Protein AF-A0A804QWK6-F1 (afdb_monomer_lite)

Organism: Zea mays (NCBI:txid4577)

pLDDT: mean 72.4, std 19.66, range [42.12, 98.81]

Structure (mmCIF, N/CA/C/O backbone):
data_AF-A0A804QWK6-F1
#
_entry.id   AF-A0A804QWK6-F1
#
loop_
_atom_site.group_PDB
_atom_site.id
_atom_site.type_symbol
_atom_site.label_atom_id
_atom_site.label_alt_id
_atom_site.label_comp_id
_atom_site.label_asym_id
_atom_site.label_entity_id
_atom_site.label_seq_id
_atom_site.pdbx_PDB_ins_code
_atom_site.Cartn_x
_atom_site.Cartn_y
_atom_site.Cartn_z
_atom_site.occupancy
_atom_site.B_iso_or_equiv
_atom_site.auth_seq_id
_atom_site.auth_comp_id
_atom_site.auth_asym_id
_atom_site.auth_atom_id
_atom_site.pdbx_PDB_model_num
ATOM 1 N N . MET A 1 1 ? 34.924 -2.934 -16.288 1.00 56.19 1 MET A N 1
ATOM 2 C CA . MET A 1 1 ? 36.171 -3.140 -15.509 1.00 56.19 1 MET A CA 1
ATOM 3 C C . MET A 1 1 ? 37.223 -4.014 -16.204 1.00 56.19 1 MET A C 1
ATOM 5 O O . MET A 1 1 ? 38.328 -3.530 -16.358 1.00 56.19 1 MET A O 1
ATOM 9 N N . ALA A 1 2 ? 36.974 -5.265 -16.630 1.00 59.91 2 ALA A N 1
ATOM 10 C CA . ALA A 1 2 ? 38.083 -6.162 -17.033 1.00 59.91 2 ALA A CA 1
ATOM 11 C C . ALA A 1 2 ? 38.456 -6.220 -18.535 1.00 59.91 2 ALA A C 1
ATOM 13 O O . ALA A 1 2 ? 39.448 -6.859 -18.868 1.00 59.91 2 ALA A O 1
ATOM 14 N N . ARG A 1 3 ? 37.685 -5.637 -19.466 1.00 66.44 3 ARG A N 1
ATOM 15 C CA . ARG A 1 3 ? 37.859 -5.977 -20.894 1.00 66.44 3 ARG A CA 1
ATOM 16 C C . ARG A 1 3 ? 38.965 -5.202 -21.621 1.00 66.44 3 ARG A C 1
ATOM 18 O O . ARG A 1 3 ? 39.599 -5.803 -22.479 1.00 66.44 3 ARG A O 1
ATOM 25 N N . MET A 1 4 ? 39.223 -3.932 -21.287 1.00 70.69 4 MET A N 1
ATOM 26 C CA . MET A 1 4 ? 40.083 -3.066 -22.119 1.00 70.69 4 MET A CA 1
ATOM 27 C C . MET A 1 4 ? 41.347 -2.517 -21.437 1.00 70.69 4 MET A C 1
ATOM 29 O O . MET A 1 4 ? 42.244 -2.078 -22.150 1.00 70.69 4 MET A O 1
ATOM 33 N N . HIS A 1 5 ? 41.506 -2.622 -20.108 1.00 67.81 5 HIS A N 1
ATOM 34 C CA . HIS A 1 5 ? 42.756 -2.227 -19.419 1.00 67.81 5 HIS A CA 1
ATOM 35 C C . HIS A 1 5 ? 44.009 -2.952 -19.954 1.00 67.81 5 HIS A C 1
ATOM 37 O O . HIS A 1 5 ? 45.124 -2.470 -19.791 1.00 67.81 5 HIS A O 1
ATOM 43 N N . ALA A 1 6 ? 43.843 -4.085 -20.645 1.00 67.81 6 ALA A N 1
ATOM 44 C CA . ALA A 1 6 ? 44.933 -4.763 -21.343 1.00 67.81 6 ALA A CA 1
ATOM 45 C C . ALA A 1 6 ? 45.585 -3.898 -22.446 1.00 67.81 6 ALA A C 1
ATOM 47 O O . ALA A 1 6 ? 46.776 -4.059 -22.707 1.00 67.81 6 ALA A O 1
ATOM 48 N N . LEU A 1 7 ? 44.841 -2.968 -23.063 1.00 69.50 7 LEU A N 1
ATOM 49 C CA . LEU A 1 7 ? 45.373 -2.052 -24.082 1.00 69.50 7 LEU A CA 1
ATOM 50 C C . LEU A 1 7 ? 46.234 -0.938 -23.483 1.00 69.50 7 LEU A C 1
ATOM 52 O O . LEU A 1 7 ? 47.140 -0.439 -24.142 1.00 69.50 7 LEU A O 1
ATOM 56 N N . GLU A 1 8 ? 45.995 -0.570 -22.226 1.00 69.19 8 GLU A N 1
ATOM 57 C CA . GLU A 1 8 ? 46.794 0.445 -21.535 1.00 69.19 8 GLU A CA 1
ATOM 58 C C . GLU A 1 8 ? 48.250 -0.018 -21.369 1.00 69.19 8 GLU A C 1
ATOM 60 O O . GLU A 1 8 ? 49.182 0.764 -21.537 1.00 69.19 8 GLU A O 1
ATOM 65 N N . GLY A 1 9 ? 48.463 -1.326 -21.175 1.00 66.44 9 GLY A N 1
ATOM 66 C CA . GLY A 1 9 ? 49.798 -1.930 -21.192 1.00 66.44 9 GLY A CA 1
ATOM 67 C C . GLY A 1 9 ? 50.476 -1.920 -22.569 1.00 66.44 9 GLY A C 1
ATOM 68 O O . GLY A 1 9 ? 51.702 -1.919 -22.635 1.00 66.44 9 GLY A O 1
ATOM 69 N N . GLN A 1 10 ? 49.705 -1.885 -23.663 1.00 64.50 10 GLN A N 1
ATOM 70 C CA . GLN A 1 10 ? 50.233 -1.810 -25.033 1.00 64.50 10 GLN A CA 1
ATOM 71 C C . GLN A 1 10 ? 50.576 -0.373 -25.446 1.00 64.50 10 GLN A C 1
ATOM 73 O O . GLN A 1 10 ? 51.484 -0.170 -26.245 1.00 64.50 10 GLN A O 1
ATOM 78 N N . GLN A 1 11 ? 49.923 0.630 -24.848 1.00 58.81 11 GLN A N 1
ATOM 79 C CA . GLN A 1 11 ? 50.190 2.044 -25.127 1.00 58.81 11 GLN A CA 1
ATOM 80 C C . GLN A 1 11 ? 51.644 2.454 -24.832 1.00 58.81 11 GLN A C 1
ATOM 82 O O . GLN A 1 11 ? 52.150 3.380 -25.455 1.00 58.81 11 GLN A O 1
ATOM 87 N N . LEU A 1 12 ? 52.330 1.759 -23.913 1.00 59.72 12 LEU A N 1
ATOM 88 C CA . LEU A 1 12 ? 53.736 2.020 -23.584 1.00 59.72 12 LEU A CA 1
ATOM 89 C C . LEU A 1 12 ? 54.741 1.491 -24.621 1.00 59.72 12 LEU A C 1
ATOM 91 O O . LEU A 1 12 ? 55.908 1.871 -24.546 1.00 59.72 12 LEU A O 1
ATOM 95 N N . LEU A 1 13 ? 54.328 0.618 -25.545 1.00 66.25 13 LEU A N 1
ATOM 96 C CA . LEU A 1 13 ? 55.224 0.021 -26.544 1.00 66.25 13 LEU A CA 1
ATOM 97 C C . LEU A 1 13 ? 54.961 0.530 -27.968 1.00 66.25 13 LEU A C 1
ATOM 99 O O . LEU A 1 13 ? 55.812 0.357 -28.835 1.00 66.25 13 LEU A O 1
ATOM 103 N N . GLU A 1 14 ? 53.801 1.137 -28.217 1.00 73.94 14 GLU A N 1
ATOM 104 C CA . GLU A 1 14 ? 53.373 1.467 -29.573 1.00 73.94 14 GLU A CA 1
ATOM 105 C C . GLU A 1 14 ? 53.862 2.857 -30.020 1.00 73.94 14 GLU A C 1
ATOM 107 O O . GLU A 1 14 ? 53.446 3.882 -29.479 1.00 73.94 14 GLU A O 1
ATOM 112 N N . ASP A 1 15 ? 54.720 2.890 -31.045 1.00 78.31 15 ASP A N 1
ATOM 113 C CA . ASP A 1 15 ? 55.313 4.124 -31.585 1.00 78.31 15 ASP A CA 1
ATOM 114 C C . ASP A 1 15 ? 54.376 4.895 -32.538 1.00 78.31 15 ASP A C 1
ATOM 116 O O . ASP A 1 15 ? 54.609 6.075 -32.810 1.00 78.31 15 ASP A O 1
ATOM 120 N N . ASP A 1 16 ? 53.328 4.254 -33.074 1.00 85.94 16 ASP A N 1
ATOM 121 C CA . ASP A 1 16 ? 52.398 4.880 -34.023 1.00 85.94 16 ASP A CA 1
ATOM 122 C C . ASP A 1 16 ? 51.399 5.809 -33.294 1.00 85.94 16 ASP A C 1
ATOM 124 O O . ASP A 1 16 ? 50.521 5.327 -32.563 1.00 85.94 16 ASP A O 1
ATOM 128 N N . PRO A 1 17 ? 51.445 7.141 -33.524 1.00 86.44 17 PRO A N 1
ATOM 129 C CA . PRO A 1 17 ? 50.546 8.091 -32.869 1.00 86.44 17 PRO A CA 1
ATOM 130 C C . PRO A 1 17 ? 49.057 7.820 -33.126 1.00 86.44 17 PRO A C 1
ATOM 132 O O . PRO A 1 17 ? 48.218 8.151 -32.283 1.00 86.44 17 PRO A O 1
ATOM 135 N N . LEU A 1 18 ? 48.705 7.231 -34.276 1.00 90.56 18 LEU A N 1
ATOM 136 C CA . LEU A 1 18 ? 47.315 6.909 -34.609 1.00 90.56 18 LEU A CA 1
ATOM 137 C C . LEU A 1 18 ? 46.784 5.770 -33.740 1.00 90.56 18 LEU A C 1
ATOM 139 O O . LEU A 1 18 ? 45.633 5.825 -33.298 1.00 90.56 18 LEU A O 1
ATOM 143 N N . VAL A 1 19 ? 47.619 4.767 -33.464 1.00 86.88 19 VAL A N 1
ATOM 144 C CA . VAL A 1 19 ? 47.249 3.642 -32.598 1.00 86.88 19 VAL A CA 1
ATOM 145 C C . VAL A 1 19 ? 47.081 4.126 -31.161 1.00 86.88 19 VAL A C 1
ATOM 147 O O . VAL A 1 19 ? 46.073 3.811 -30.528 1.00 86.88 19 VAL A O 1
ATOM 150 N N . VAL A 1 20 ? 47.990 4.980 -30.677 1.00 85.94 20 VAL A N 1
ATOM 151 C CA . VAL A 1 20 ? 47.885 5.605 -29.346 1.00 85.94 20 VAL A CA 1
ATOM 152 C C . VAL A 1 20 ? 46.579 6.396 -29.202 1.00 85.94 20 VAL A C 1
ATOM 154 O O . VAL A 1 20 ? 45.873 6.234 -28.201 1.00 85.94 20 VAL A O 1
ATOM 157 N N . TYR A 1 21 ? 46.222 7.211 -30.202 1.00 88.81 21 TYR A N 1
ATOM 158 C CA . TYR A 1 21 ? 44.966 7.969 -30.211 1.00 88.81 21 TYR A CA 1
ATOM 159 C C . TYR A 1 21 ? 43.733 7.054 -30.224 1.00 88.81 21 TYR A C 1
ATOM 161 O O . TYR A 1 21 ? 42.796 7.272 -29.454 1.00 88.81 21 TYR A O 1
ATOM 169 N N . LEU A 1 22 ? 43.735 6.012 -31.063 1.00 89.56 22 LEU A N 1
ATOM 170 C CA . LEU A 1 22 ? 42.635 5.052 -31.148 1.00 89.56 22 LEU A CA 1
ATOM 171 C C . LEU A 1 22 ? 42.440 4.294 -29.826 1.00 89.56 22 LEU A C 1
ATOM 173 O O . LEU A 1 22 ? 41.304 4.166 -29.369 1.00 89.56 22 LEU A O 1
ATOM 177 N N . ILE A 1 23 ? 43.523 3.841 -29.185 1.00 88.06 23 ILE A N 1
ATOM 178 C CA . ILE A 1 23 ? 43.468 3.185 -27.869 1.00 88.06 23 ILE A CA 1
ATOM 179 C C . ILE A 1 23 ? 42.869 4.135 -26.829 1.00 88.06 23 ILE A C 1
ATOM 181 O O . ILE A 1 23 ? 41.929 3.753 -26.135 1.00 88.06 23 ILE A O 1
ATOM 185 N N . ALA A 1 24 ? 43.348 5.382 -26.753 1.00 87.81 24 ALA A N 1
ATOM 186 C CA . ALA A 1 24 ? 42.817 6.368 -25.812 1.00 87.81 24 ALA A CA 1
ATOM 187 C C . ALA A 1 24 ? 41.319 6.633 -26.043 1.00 87.81 24 ALA A C 1
ATOM 189 O O . ALA A 1 24 ? 40.529 6.629 -25.097 1.00 87.81 24 ALA A O 1
ATOM 190 N N . TYR A 1 25 ? 40.902 6.800 -27.300 1.00 91.94 25 TYR A N 1
ATOM 191 C CA . TYR A 1 25 ? 39.493 6.957 -27.651 1.00 91.94 25 TYR A CA 1
ATOM 192 C C . TYR A 1 25 ? 38.650 5.749 -27.205 1.00 91.94 25 TYR A C 1
ATOM 194 O O . TYR A 1 25 ? 37.614 5.926 -26.566 1.00 91.94 25 TYR A O 1
ATOM 202 N N . LEU A 1 26 ? 39.107 4.519 -27.453 1.00 89.56 26 LEU A N 1
ATOM 203 C CA . LEU A 1 26 ? 38.383 3.312 -27.044 1.00 89.56 26 LEU A CA 1
ATOM 204 C C . LEU A 1 26 ? 38.317 3.147 -25.519 1.00 89.56 26 LEU A C 1
ATOM 206 O O . LEU A 1 26 ? 37.261 2.786 -25.001 1.00 89.56 26 LEU A O 1
ATOM 210 N N . LEU A 1 27 ? 39.402 3.447 -24.799 1.00 87.62 27 LEU A N 1
ATOM 211 C CA . LEU A 1 27 ? 39.427 3.423 -23.333 1.00 87.62 27 LEU A CA 1
ATOM 212 C C . LEU A 1 27 ? 38.450 4.448 -22.737 1.00 87.62 27 LEU A C 1
ATOM 214 O O . LEU A 1 27 ? 37.711 4.126 -21.807 1.00 87.62 27 LEU A O 1
ATOM 218 N N . THR A 1 28 ? 38.388 5.664 -23.293 1.00 92.06 28 THR A N 1
ATOM 219 C CA . THR A 1 28 ? 37.412 6.671 -22.836 1.00 92.06 28 THR A CA 1
ATOM 220 C C . THR A 1 28 ? 35.970 6.250 -23.113 1.00 92.06 28 THR A C 1
ATOM 222 O O . THR A 1 28 ? 35.114 6.433 -22.247 1.00 92.06 28 THR A O 1
ATOM 225 N N . LEU A 1 29 ? 35.684 5.639 -24.270 1.00 92.25 29 LEU A N 1
ATOM 226 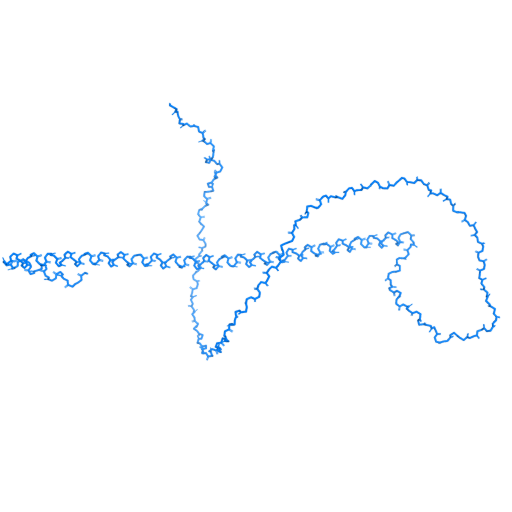C CA . LEU A 1 29 ? 34.362 5.074 -24.547 1.00 92.25 29 LEU A CA 1
ATOM 227 C C . LEU A 1 29 ? 33.995 3.965 -23.553 1.00 92.25 29 LEU A C 1
ATOM 229 O O . LEU A 1 29 ? 32.875 3.975 -23.044 1.00 92.25 29 LEU A O 1
ATOM 233 N N . ASP A 1 30 ? 34.916 3.045 -23.250 1.00 91.06 30 ASP A N 1
ATOM 234 C CA . ASP A 1 30 ? 34.698 1.959 -22.278 1.00 91.06 30 ASP A CA 1
ATOM 235 C C . ASP A 1 30 ? 34.336 2.523 -20.895 1.00 91.06 30 ASP A C 1
ATOM 237 O O . ASP A 1 30 ? 33.323 2.131 -20.312 1.00 91.06 30 ASP A O 1
ATOM 241 N N . ALA A 1 31 ? 35.072 3.537 -20.423 1.00 90.44 31 ALA A N 1
ATOM 242 C CA . ALA A 1 31 ? 34.782 4.221 -19.162 1.00 90.44 31 ALA A CA 1
ATOM 243 C C . ALA A 1 31 ? 33.398 4.902 -19.155 1.00 90.44 31 ALA A C 1
ATOM 245 O O . ALA A 1 31 ? 32.664 4.816 -18.166 1.00 90.44 31 ALA A O 1
ATOM 246 N N . GLN A 1 32 ? 33.007 5.543 -20.261 1.00 95.38 32 GLN A N 1
ATOM 247 C CA . GLN A 1 32 ? 31.690 6.177 -20.394 1.00 95.38 32 GLN A CA 1
ATOM 248 C C . GLN A 1 32 ? 30.551 5.146 -20.389 1.00 95.38 32 GLN A C 1
ATOM 250 O O . GLN A 1 32 ? 29.519 5.374 -19.749 1.00 95.38 32 GLN A O 1
ATOM 255 N N . TYR A 1 33 ? 30.728 4.007 -21.066 1.00 95.25 33 TYR A N 1
ATOM 256 C CA . TYR A 1 33 ? 29.756 2.911 -21.039 1.00 95.25 33 TYR A CA 1
ATOM 257 C C . TYR A 1 33 ? 29.648 2.279 -19.650 1.00 95.25 33 TYR A C 1
ATOM 259 O O . TYR A 1 33 ? 28.532 2.015 -19.196 1.00 95.25 33 TYR A O 1
ATOM 267 N N . ASP A 1 34 ? 30.769 2.083 -18.955 1.00 91.81 34 ASP A N 1
ATOM 268 C CA . ASP A 1 34 ? 30.781 1.557 -17.588 1.00 91.81 34 ASP A CA 1
ATOM 269 C C . ASP A 1 34 ? 30.051 2.505 -16.619 1.00 91.81 34 ASP A C 1
ATOM 271 O O . ASP A 1 34 ? 29.214 2.049 -15.828 1.00 91.81 34 ASP A O 1
ATOM 275 N N . PHE A 1 35 ? 30.281 3.820 -16.729 1.00 95.12 35 PHE A N 1
ATOM 276 C CA . PHE A 1 35 ? 29.561 4.833 -15.951 1.00 95.12 35 PHE A CA 1
ATOM 277 C C . PHE A 1 35 ? 28.053 4.803 -16.229 1.00 95.12 35 PHE A C 1
ATOM 279 O O . PHE A 1 35 ? 27.247 4.733 -15.297 1.00 95.12 35 PHE A O 1
ATOM 286 N N . LEU A 1 36 ? 27.655 4.794 -17.505 1.00 96.44 36 LEU A N 1
ATOM 287 C CA . LEU A 1 36 ? 26.247 4.730 -17.897 1.00 96.44 36 LEU A CA 1
ATOM 288 C C . LEU A 1 36 ? 25.576 3.449 -17.381 1.00 96.44 36 LEU A C 1
ATOM 290 O O . LEU A 1 36 ? 24.465 3.495 -16.852 1.00 96.44 36 LEU A O 1
ATOM 294 N N . ALA A 1 37 ? 26.259 2.308 -17.484 1.00 96.62 37 ALA A N 1
ATOM 295 C CA . ALA A 1 37 ? 25.755 1.034 -16.990 1.00 96.62 37 ALA A CA 1
ATOM 296 C C . ALA A 1 37 ? 25.599 1.032 -15.461 1.00 96.62 37 ALA A C 1
ATOM 298 O O . ALA A 1 37 ? 24.615 0.499 -14.945 1.00 96.62 37 ALA A O 1
ATOM 299 N N . GLN A 1 38 ? 26.538 1.634 -14.723 1.00 96.56 38 GLN A N 1
ATOM 300 C CA . GLN A 1 38 ? 26.420 1.805 -13.273 1.00 96.56 38 GLN A CA 1
ATOM 301 C C . GLN A 1 38 ? 25.236 2.701 -12.908 1.00 96.56 38 GLN A C 1
ATOM 303 O O . GLN A 1 38 ? 24.437 2.323 -12.050 1.00 96.56 38 GLN A O 1
ATOM 308 N N . HIS A 1 39 ? 25.101 3.847 -13.575 1.00 97.62 39 HIS A N 1
ATOM 309 C CA . HIS A 1 39 ? 23.995 4.772 -13.357 1.00 97.62 39 HIS A CA 1
ATOM 310 C C . HIS A 1 39 ? 22.641 4.100 -13.626 1.00 97.62 39 HIS A C 1
ATOM 312 O O . HIS A 1 39 ? 21.732 4.182 -12.803 1.00 97.62 39 HIS A O 1
ATOM 318 N N . HIS A 1 40 ? 22.513 3.353 -14.726 1.00 98.38 40 HIS A N 1
ATOM 319 C CA . HIS A 1 40 ? 21.295 2.594 -15.016 1.00 98.38 40 HIS A CA 1
ATOM 320 C C . HIS A 1 40 ? 20.985 1.546 -13.948 1.00 98.38 40 HIS A C 1
ATOM 322 O O . HIS A 1 40 ? 19.841 1.467 -13.507 1.00 98.38 40 HIS A O 1
ATOM 328 N N . ARG A 1 41 ? 21.980 0.784 -13.475 1.00 98.50 41 ARG A N 1
ATOM 329 C CA . ARG A 1 41 ? 21.764 -0.172 -12.375 1.00 98.50 41 ARG A CA 1
ATOM 330 C C . ARG A 1 41 ? 21.259 0.525 -11.111 1.00 98.50 41 ARG A C 1
ATOM 332 O O . ARG A 1 41 ? 20.303 0.053 -10.511 1.00 98.50 41 ARG A O 1
ATOM 339 N N . GLN A 1 42 ? 21.842 1.667 -10.745 1.00 98.44 42 GLN A N 1
ATOM 340 C CA . GLN A 1 42 ? 21.384 2.455 -9.594 1.00 98.44 42 GLN A CA 1
ATOM 341 C C . GLN A 1 42 ? 19.942 2.952 -9.768 1.00 98.44 42 GLN A C 1
ATOM 343 O O . GLN A 1 42 ? 19.145 2.873 -8.833 1.00 98.44 42 GLN A O 1
ATOM 348 N N . MET A 1 43 ? 19.596 3.437 -10.963 1.00 98.69 43 MET A N 1
ATOM 349 C CA . MET A 1 43 ? 18.239 3.883 -11.287 1.00 98.69 43 MET A CA 1
ATOM 350 C C . MET A 1 43 ? 17.221 2.743 -11.197 1.00 98.69 43 MET A C 1
ATOM 352 O O . MET A 1 43 ? 16.140 2.949 -10.647 1.00 98.69 43 MET A O 1
ATOM 356 N N . ILE A 1 44 ? 17.577 1.547 -11.673 1.00 98.44 44 ILE A N 1
ATOM 357 C CA . ILE A 1 44 ? 16.740 0.345 -11.569 1.00 98.44 44 ILE A CA 1
ATOM 358 C C . ILE A 1 44 ? 16.517 -0.019 -10.100 1.00 98.44 44 ILE A C 1
ATOM 360 O O . ILE A 1 44 ? 15.369 -0.095 -9.678 1.00 98.44 44 ILE A O 1
ATOM 364 N N . THR A 1 45 ? 17.575 -0.133 -9.291 1.00 98.62 45 THR A N 1
ATOM 365 C CA . THR A 1 45 ? 17.437 -0.460 -7.860 1.00 98.62 45 THR A CA 1
ATOM 366 C C . THR A 1 45 ? 16.563 0.558 -7.123 1.00 98.62 45 THR A C 1
ATOM 368 O O . THR A 1 45 ? 15.696 0.187 -6.332 1.00 98.62 45 THR A O 1
ATOM 371 N N . ARG A 1 46 ? 16.725 1.858 -7.413 1.00 98.69 46 ARG A N 1
ATOM 372 C CA . ARG A 1 46 ? 15.876 2.905 -6.825 1.00 98.69 46 ARG A CA 1
ATOM 373 C C . ARG A 1 46 ? 14.409 2.753 -7.237 1.00 98.69 46 ARG A C 1
ATOM 375 O O . ARG A 1 46 ? 13.532 2.975 -6.401 1.00 98.69 46 ARG A O 1
ATOM 382 N N . ALA A 1 47 ? 14.149 2.416 -8.499 1.00 98.81 47 ALA A N 1
ATOM 383 C CA . ALA A 1 47 ? 12.801 2.190 -9.009 1.00 98.81 47 ALA A CA 1
ATOM 384 C C . ALA A 1 47 ? 12.159 0.943 -8.378 1.00 98.81 47 ALA A C 1
ATOM 386 O O . ALA A 1 47 ? 11.044 1.038 -7.872 1.00 98.81 47 ALA A O 1
ATOM 387 N N . GLU A 1 48 ? 12.884 -0.175 -8.304 1.00 98.50 48 GLU A N 1
ATOM 388 C CA . GLU A 1 48 ? 12.437 -1.415 -7.654 1.00 98.50 48 GLU A CA 1
ATOM 389 C C . GLU A 1 48 ? 12.089 -1.186 -6.177 1.00 98.50 48 GLU A C 1
ATOM 391 O O . GLU A 1 48 ? 11.052 -1.632 -5.685 1.00 98.50 48 GLU A O 1
ATOM 396 N N . ASP A 1 49 ? 12.919 -0.444 -5.444 1.00 98.75 49 ASP A N 1
ATOM 397 C CA . ASP A 1 49 ? 12.627 -0.131 -4.048 1.00 98.75 49 ASP A CA 1
ATOM 398 C C . ASP A 1 49 ? 11.439 0.831 -3.901 1.00 98.75 49 ASP A C 1
ATOM 400 O O . ASP A 1 49 ? 10.704 0.770 -2.909 1.00 98.75 49 ASP A O 1
ATOM 404 N N . ALA A 1 50 ? 11.235 1.750 -4.848 1.00 98.75 50 ALA A N 1
ATOM 405 C CA . ALA A 1 50 ? 10.049 2.605 -4.866 1.00 98.75 50 ALA A CA 1
ATOM 406 C C . ALA A 1 50 ? 8.775 1.785 -5.129 1.00 98.75 50 ALA A C 1
ATOM 408 O O . ALA A 1 50 ? 7.771 1.994 -4.445 1.00 98.75 50 ALA A O 1
ATOM 409 N N . GLU A 1 51 ? 8.832 0.817 -6.044 1.00 98.69 51 GLU A N 1
ATOM 410 C CA . GLU A 1 51 ? 7.734 -0.105 -6.340 1.00 98.69 51 GLU A CA 1
ATOM 411 C C . GLU A 1 51 ? 7.370 -0.964 -5.121 1.00 98.69 51 GLU A C 1
ATOM 413 O O . GLU A 1 51 ? 6.200 -1.018 -4.739 1.00 98.69 51 GLU A O 1
ATOM 418 N N . LYS A 1 52 ? 8.363 -1.531 -4.418 1.00 98.75 52 LYS A N 1
ATOM 419 C CA . LYS A 1 52 ? 8.136 -2.274 -3.161 1.00 98.75 52 LYS A CA 1
ATOM 420 C C . LYS A 1 52 ? 7.419 -1.423 -2.110 1.00 98.75 52 LYS A C 1
ATOM 422 O O . LYS A 1 52 ? 6.490 -1.896 -1.454 1.00 98.75 52 LYS A O 1
ATOM 427 N N . ARG A 1 53 ? 7.830 -0.158 -1.941 1.00 98.69 53 ARG A N 1
ATOM 428 C CA . ARG A 1 53 ? 7.165 0.774 -1.010 1.00 98.69 53 ARG A CA 1
ATOM 429 C C . ARG A 1 53 ? 5.741 1.098 -1.453 1.00 98.69 53 ARG A C 1
ATOM 431 O O . ARG A 1 53 ? 4.862 1.157 -0.603 1.00 98.69 53 ARG A O 1
ATOM 438 N N . ASN A 1 54 ? 5.505 1.280 -2.751 1.00 98.38 54 ASN A N 1
ATOM 439 C CA . ASN A 1 54 ? 4.169 1.532 -3.292 1.00 98.38 54 ASN A CA 1
ATOM 440 C C . ASN A 1 54 ? 3.233 0.344 -3.032 1.00 98.38 54 ASN A C 1
ATOM 442 O O . ASN A 1 54 ? 2.148 0.526 -2.483 1.00 98.38 54 ASN A O 1
ATOM 446 N N . HIS A 1 55 ? 3.701 -0.874 -3.312 1.00 98.62 55 HIS A N 1
ATOM 447 C CA . HIS A 1 55 ? 2.958 -2.093 -3.017 1.00 98.62 55 HIS A CA 1
ATOM 448 C C . HIS A 1 55 ? 2.621 -2.201 -1.525 1.00 98.62 55 HIS A C 1
ATOM 450 O O . HIS A 1 55 ? 1.462 -2.414 -1.170 1.00 98.62 55 HIS A O 1
ATOM 456 N N . LYS A 1 56 ? 3.604 -1.964 -0.645 1.00 98.69 56 LYS A N 1
ATOM 457 C CA . LYS A 1 56 ? 3.379 -1.946 0.805 1.00 98.69 56 LYS A CA 1
ATOM 458 C C . LYS A 1 56 ? 2.316 -0.921 1.207 1.00 98.69 56 LYS A C 1
ATOM 460 O O . LYS A 1 56 ? 1.376 -1.273 1.907 1.00 98.69 56 LYS A O 1
ATOM 465 N N . LEU A 1 57 ? 2.425 0.318 0.725 1.00 98.75 57 LEU A N 1
ATOM 466 C CA . LEU A 1 57 ? 1.446 1.368 1.015 1.00 98.75 57 LEU A CA 1
ATOM 467 C C . LEU A 1 57 ? 0.042 1.008 0.517 1.00 98.75 57 LEU A C 1
ATOM 469 O O . LEU A 1 57 ? -0.935 1.343 1.178 1.00 98.75 57 LEU A O 1
ATOM 473 N N . HIS A 1 58 ? -0.078 0.316 -0.615 1.00 98.81 58 HIS A N 1
ATOM 474 C CA . HIS A 1 58 ? -1.367 -0.153 -1.113 1.00 98.81 58 HIS A CA 1
ATOM 475 C C . HIS A 1 58 ? -1.977 -1.237 -0.208 1.00 98.81 58 HIS A C 1
ATOM 477 O O . HIS A 1 58 ? -3.166 -1.181 0.114 1.00 98.81 58 HIS A O 1
ATOM 483 N N . VAL A 1 59 ? -1.168 -2.193 0.254 1.00 98.62 59 VAL A N 1
ATOM 484 C CA . VAL A 1 59 ? -1.602 -3.215 1.221 1.00 98.62 59 VAL A CA 1
ATOM 485 C C . VAL A 1 59 ? -2.011 -2.570 2.550 1.00 98.62 59 VAL A C 1
ATOM 487 O O . VAL A 1 59 ? -3.076 -2.876 3.086 1.00 98.62 59 VAL A O 1
ATOM 490 N N . ASP A 1 60 ? -1.225 -1.618 3.052 1.00 98.69 60 ASP A N 1
ATOM 491 C CA . ASP A 1 60 ? -1.532 -0.903 4.294 1.00 98.69 60 ASP A CA 1
ATOM 492 C C . ASP A 1 60 ? -2.817 -0.067 4.154 1.00 98.69 60 ASP A C 1
ATOM 494 O O . ASP A 1 60 ? -3.675 -0.087 5.041 1.00 98.69 60 ASP A O 1
ATOM 498 N N . LEU A 1 61 ? -2.999 0.615 3.017 1.00 98.81 61 LEU A N 1
ATOM 499 C CA . LEU A 1 61 ? -4.204 1.388 2.712 1.00 98.81 61 LEU A CA 1
ATOM 500 C C . LEU A 1 61 ? -5.449 0.497 2.648 1.00 98.81 61 LEU A C 1
ATOM 502 O O . LEU A 1 61 ? -6.464 0.825 3.259 1.00 98.81 61 LEU A O 1
ATOM 506 N N . THR A 1 62 ? -5.381 -0.630 1.939 1.00 98.62 62 THR A N 1
ATOM 507 C CA . THR A 1 62 ? -6.516 -1.562 1.809 1.00 98.62 62 THR A CA 1
ATOM 508 C C . THR A 1 62 ? -6.864 -2.221 3.145 1.00 98.62 62 THR A C 1
ATOM 510 O O . THR A 1 62 ? -8.041 -2.326 3.492 1.00 98.62 62 THR A O 1
ATOM 513 N N . SER A 1 63 ? -5.860 -2.575 3.951 1.00 98.69 63 SER A N 1
ATOM 514 C CA . SER A 1 63 ? -6.048 -3.052 5.326 1.00 98.69 63 SER A CA 1
ATOM 515 C C . SER A 1 63 ? -6.714 -1.992 6.212 1.00 98.69 63 SER A C 1
ATOM 517 O O . SER A 1 63 ? -7.699 -2.275 6.901 1.00 98.69 63 SER A O 1
ATOM 519 N N . ALA A 1 64 ? -6.241 -0.743 6.159 1.00 98.75 64 ALA A N 1
ATOM 520 C CA . ALA A 1 64 ? -6.842 0.362 6.900 1.00 98.75 64 ALA A CA 1
ATOM 521 C C . ALA A 1 64 ? -8.297 0.612 6.472 1.00 98.75 64 ALA A C 1
ATOM 523 O O . ALA A 1 64 ? -9.163 0.757 7.335 1.00 98.75 64 ALA A O 1
ATOM 524 N N . GLN A 1 65 ? -8.587 0.587 5.168 1.00 98.81 65 GLN A N 1
ATOM 525 C CA . GLN A 1 65 ? -9.947 0.702 4.631 1.00 98.81 65 GLN A CA 1
ATOM 526 C C . GLN A 1 65 ? -10.857 -0.431 5.120 1.00 98.81 65 GLN A C 1
ATOM 528 O O . GLN A 1 65 ? -11.975 -0.166 5.558 1.00 98.81 65 GLN A O 1
ATOM 533 N N . ALA A 1 66 ? -10.376 -1.678 5.126 1.00 98.50 66 ALA A N 1
ATOM 534 C CA . ALA A 1 66 ? -11.135 -2.812 5.652 1.00 98.50 66 ALA A CA 1
ATOM 535 C C . ALA A 1 66 ? -11.435 -2.657 7.153 1.00 98.50 66 ALA A C 1
ATOM 537 O O . ALA A 1 66 ? -12.548 -2.940 7.600 1.00 98.50 66 ALA A O 1
ATOM 538 N N . ARG A 1 67 ? -10.470 -2.156 7.936 1.00 98.56 67 ARG A N 1
ATOM 539 C CA . ARG A 1 67 ? -10.678 -1.855 9.362 1.00 98.56 67 ARG A CA 1
ATOM 540 C C . ARG A 1 67 ? -11.707 -0.748 9.575 1.00 98.56 67 ARG A C 1
ATOM 542 O O . ARG A 1 67 ? -12.523 -0.878 10.481 1.00 98.56 67 ARG A O 1
ATOM 549 N N . VAL A 1 68 ? -11.680 0.309 8.763 1.00 98.50 68 VAL A N 1
ATOM 550 C CA . VAL A 1 68 ? -12.680 1.388 8.813 1.00 98.50 68 VAL A CA 1
ATOM 551 C C . VAL A 1 68 ? -14.068 0.832 8.502 1.00 98.50 68 VAL A C 1
ATOM 553 O O . VAL A 1 68 ? -14.954 0.979 9.334 1.00 98.50 68 VAL A O 1
ATOM 556 N N . ALA A 1 69 ? -14.235 0.083 7.410 1.00 98.38 69 ALA A N 1
ATOM 557 C CA . ALA A 1 69 ? -15.523 -0.518 7.054 1.00 98.38 69 ALA A CA 1
ATOM 558 C C . ALA A 1 69 ? -16.059 -1.473 8.142 1.00 98.38 69 ALA A C 1
ATOM 560 O O . ALA A 1 69 ? -17.254 -1.483 8.445 1.00 98.38 69 ALA A O 1
ATOM 561 N N . ALA A 1 70 ? -15.182 -2.261 8.775 1.00 98.25 70 ALA A N 1
ATOM 562 C CA . ALA A 1 70 ? -15.564 -3.133 9.885 1.00 98.25 70 ALA A CA 1
ATOM 563 C C . ALA A 1 70 ? -16.011 -2.341 11.128 1.00 98.25 70 ALA A C 1
ATOM 565 O O . ALA A 1 70 ? -16.969 -2.730 11.799 1.00 98.25 70 ALA A O 1
ATOM 566 N N . LEU A 1 71 ? -15.331 -1.233 11.441 1.00 98.50 71 LEU A N 1
ATOM 567 C CA . LEU A 1 71 ? -15.703 -0.352 12.550 1.00 98.50 71 LEU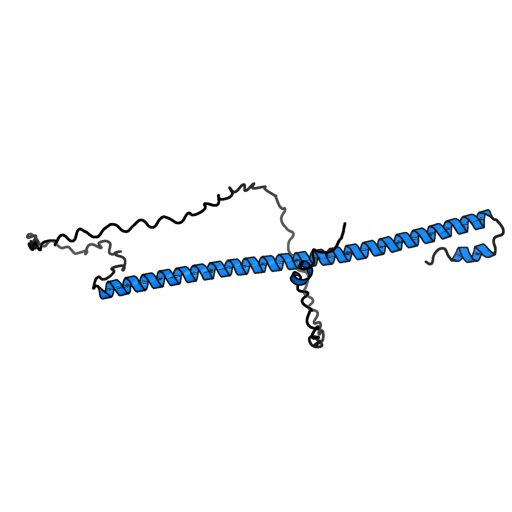 A CA 1
ATOM 568 C C . LEU A 1 71 ? -17.010 0.392 12.269 1.00 98.50 71 LEU A C 1
ATOM 570 O O . LEU A 1 71 ? -17.866 0.423 13.147 1.00 98.50 71 LEU A O 1
ATOM 574 N N . GLU A 1 72 ? -17.197 0.899 11.052 1.00 97.88 72 GLU A N 1
ATOM 575 C CA . GLU A 1 72 ? -18.443 1.530 10.604 1.00 97.88 72 GLU A CA 1
ATOM 576 C C . GLU A 1 72 ? -19.621 0.553 10.711 1.00 97.88 72 GLU A C 1
ATOM 578 O O . GLU A 1 72 ? -20.649 0.872 11.306 1.00 97.88 72 GLU A O 1
ATOM 583 N N . SER A 1 73 ? -19.460 -0.683 10.224 1.00 97.62 73 SER A N 1
ATOM 584 C CA . SER A 1 73 ? -20.492 -1.717 10.361 1.00 97.62 73 SER A CA 1
ATOM 585 C C . SER A 1 73 ? -20.806 -2.030 11.827 1.00 97.62 73 SER A C 1
ATOM 587 O O . SER A 1 73 ? -21.976 -2.167 12.191 1.00 97.62 73 SER A O 1
ATOM 589 N N . ARG A 1 74 ? -19.783 -2.124 12.684 1.00 98.19 74 ARG A N 1
ATOM 590 C CA . ARG A 1 74 ? -19.964 -2.369 14.121 1.00 98.19 74 ARG A CA 1
ATOM 591 C C . ARG A 1 74 ? -20.682 -1.211 14.816 1.00 98.19 74 ARG A C 1
ATOM 593 O O . ARG A 1 74 ? -21.508 -1.461 15.693 1.00 98.19 74 ARG A O 1
ATOM 600 N N . GLU A 1 75 ? -20.366 0.028 14.453 1.00 97.88 75 GLU A N 1
ATOM 601 C CA . GLU A 1 75 ? -21.018 1.223 14.988 1.00 97.88 75 GLU A CA 1
ATOM 602 C C . GLU A 1 75 ? -22.507 1.235 14.640 1.00 97.88 75 GLU A C 1
ATOM 604 O O . GLU A 1 75 ? -23.331 1.413 15.535 1.00 97.88 75 GLU A O 1
ATOM 609 N N . VAL A 1 76 ? -22.863 0.945 13.384 1.00 98.31 76 VAL A N 1
ATOM 610 C CA . VAL A 1 76 ? -24.267 0.856 12.949 1.00 98.31 76 VAL A CA 1
ATOM 611 C C . VAL A 1 76 ? -25.046 -0.156 13.795 1.00 98.31 76 VAL A C 1
ATOM 613 O O . VAL A 1 76 ? -26.120 0.172 14.297 1.00 98.31 76 VAL A O 1
ATOM 616 N N . ILE A 1 77 ? -24.479 -1.345 14.034 1.00 97.88 77 ILE A N 1
ATOM 617 C CA . ILE A 1 77 ? -25.106 -2.380 14.875 1.00 97.88 77 ILE A CA 1
ATOM 618 C C . ILE A 1 77 ? -25.300 -1.880 16.313 1.00 97.88 77 ILE A C 1
ATOM 620 O O . ILE A 1 77 ? -26.360 -2.076 16.906 1.00 97.88 77 ILE A O 1
ATOM 624 N N . ALA A 1 78 ? -24.290 -1.225 16.892 1.00 98.31 78 ALA A N 1
ATOM 625 C CA . ALA A 1 78 ? -24.373 -0.709 18.256 1.00 98.31 78 ALA A CA 1
ATOM 626 C C . ALA A 1 78 ? -25.408 0.422 18.389 1.00 98.31 78 ALA A C 1
ATOM 628 O O . ALA A 1 78 ? -26.153 0.465 19.371 1.00 98.31 78 ALA A O 1
ATOM 629 N N . VAL A 1 79 ? -25.483 1.317 17.400 1.00 98.12 79 VAL A N 1
ATOM 630 C CA . VAL A 1 79 ? -26.465 2.409 17.346 1.00 98.12 79 VAL A CA 1
ATOM 631 C C . VAL A 1 79 ? -27.885 1.859 17.205 1.00 98.12 79 VAL A C 1
ATOM 633 O O . VAL A 1 79 ? -28.789 2.322 17.903 1.00 98.12 79 VAL A O 1
ATOM 636 N N . GLU A 1 80 ? -28.090 0.853 16.354 1.00 98.00 80 GLU A N 1
ATOM 637 C CA . GLU A 1 80 ? -29.388 0.195 16.194 1.00 98.00 80 GLU A CA 1
ATOM 638 C C . GLU A 1 80 ? -29.816 -0.537 17.472 1.00 98.00 80 GLU A C 1
ATOM 640 O O . GLU A 1 80 ? -30.939 -0.340 17.938 1.00 98.00 80 GLU A O 1
ATOM 645 N N . ALA A 1 81 ? -28.909 -1.287 18.105 1.00 98.44 81 ALA A N 1
ATOM 646 C CA . ALA A 1 81 ? -29.175 -1.950 19.380 1.00 98.44 81 ALA A CA 1
ATOM 647 C C . ALA A 1 81 ? -29.524 -0.947 20.493 1.00 98.44 81 ALA A C 1
ATOM 649 O O . ALA A 1 81 ? -30.440 -1.183 21.282 1.00 98.44 81 ALA A O 1
ATOM 650 N N . LEU A 1 82 ? -28.837 0.200 20.544 1.00 98.50 82 LEU A N 1
ATOM 651 C CA . LEU A 1 82 ? -29.145 1.264 21.499 1.00 98.50 82 LEU A CA 1
ATOM 652 C C . LEU A 1 82 ? -30.521 1.881 21.234 1.00 98.50 82 LEU A C 1
ATOM 654 O O . LEU A 1 82 ? -31.275 2.129 22.176 1.00 98.50 82 LEU A O 1
ATOM 658 N N . LYS A 1 83 ? -30.861 2.130 19.966 1.00 98.56 83 LYS A N 1
ATOM 659 C CA . LYS A 1 83 ? -32.188 2.620 19.583 1.00 98.56 83 LYS A CA 1
ATOM 660 C C . LYS A 1 83 ? -33.267 1.625 20.014 1.00 98.56 83 LYS A C 1
ATOM 662 O O . LYS A 1 83 ? -34.203 2.025 20.699 1.00 98.56 83 LYS A O 1
ATOM 667 N N . GLN A 1 84 ? -33.091 0.346 19.696 1.00 98.75 84 GLN A N 1
ATOM 668 C CA . GLN A 1 84 ? -34.024 -0.704 20.090 1.00 98.75 84 GLN A CA 1
ATOM 669 C C . GLN A 1 84 ? -34.179 -0.783 21.616 1.00 98.75 84 GLN A C 1
ATOM 671 O O . GLN A 1 84 ? -35.300 -0.799 22.114 1.00 98.75 84 GLN A O 1
ATOM 676 N N . ALA A 1 85 ? -33.082 -0.748 22.376 1.00 98.50 85 ALA A N 1
ATOM 677 C CA . ALA A 1 85 ? -33.139 -0.754 23.837 1.00 98.50 85 ALA A CA 1
ATOM 678 C C . ALA A 1 85 ? -33.895 0.463 24.403 1.00 98.50 85 ALA A C 1
ATOM 680 O O . ALA A 1 85 ? -34.611 0.345 25.401 1.00 98.50 85 ALA A O 1
ATOM 681 N N . LYS A 1 86 ? -33.764 1.636 23.768 1.00 98.31 86 LYS A N 1
ATOM 682 C CA . LYS A 1 86 ? -34.529 2.834 24.141 1.00 98.31 86 LYS A CA 1
ATOM 683 C C . LYS A 1 86 ? -36.017 2.671 23.844 1.00 98.31 86 LYS A C 1
ATOM 685 O O . LYS A 1 86 ? -36.824 3.013 24.706 1.00 98.31 86 LYS A O 1
ATOM 690 N N . ASP A 1 87 ? -36.369 2.135 22.682 1.00 98.00 87 ASP A N 1
ATOM 691 C CA . ASP A 1 87 ? -37.763 1.886 22.303 1.00 98.00 87 ASP A CA 1
ATOM 692 C C . ASP A 1 87 ? -38.408 0.855 23.250 1.00 98.00 87 ASP A C 1
ATOM 694 O O . ASP A 1 87 ? -39.500 1.085 23.767 1.00 98.00 87 ASP A O 1
ATOM 698 N N . GLU A 1 88 ? -37.691 -0.220 23.592 1.00 97.50 88 GLU A N 1
ATOM 699 C CA . GLU A 1 88 ? -38.119 -1.205 24.594 1.00 97.50 88 GLU A CA 1
ATOM 700 C C . GLU A 1 88 ? -38.295 -0.587 25.988 1.00 97.50 88 GLU A C 1
ATOM 702 O O . GLU A 1 88 ? -39.225 -0.940 26.715 1.00 97.50 88 GLU A O 1
ATOM 707 N N . HIS A 1 89 ? -37.411 0.328 26.393 1.00 98.00 89 HIS A N 1
ATOM 708 C CA . HIS A 1 89 ? -37.531 1.023 27.674 1.00 98.00 89 HIS A CA 1
ATOM 709 C C . HIS A 1 89 ? -38.762 1.937 27.711 1.00 98.00 89 HIS A C 1
ATOM 711 O O . HIS A 1 89 ? -39.511 1.919 28.688 1.00 98.00 89 HIS A O 1
ATOM 717 N N . VAL A 1 90 ? -39.009 2.690 26.636 1.00 96.81 90 VAL A N 1
ATOM 718 C CA . VAL A 1 90 ? -40.216 3.517 26.493 1.00 96.81 90 VAL A CA 1
ATOM 719 C C . VAL A 1 90 ? -41.472 2.645 26.503 1.00 96.81 90 VAL A C 1
ATOM 721 O O . VAL A 1 90 ? -42.433 2.974 27.197 1.00 96.81 90 VAL A O 1
ATOM 724 N N . GLN A 1 91 ? -41.456 1.506 25.807 1.00 96.12 91 GLN A N 1
ATOM 725 C CA . GLN A 1 91 ? -42.566 0.558 25.816 1.00 96.12 91 GLN A CA 1
ATOM 726 C C . GLN A 1 91 ? -42.840 0.014 27.227 1.00 96.12 91 GLN A C 1
ATOM 728 O O . GLN A 1 91 ? -43.983 0.036 27.678 1.00 96.12 91 GLN A O 1
ATOM 733 N N . LYS A 1 92 ? -41.802 -0.402 27.961 1.00 96.25 92 LYS A N 1
ATOM 734 C CA . LYS A 1 92 ? -41.941 -0.878 29.349 1.00 96.25 92 LYS A CA 1
ATOM 735 C C . LYS A 1 92 ? -42.501 0.201 30.279 1.00 96.25 92 LYS A C 1
ATOM 737 O O . LYS A 1 92 ? -43.322 -0.110 31.138 1.00 96.25 92 LYS A O 1
ATOM 742 N N . LEU A 1 93 ? -42.093 1.462 30.110 1.00 96.31 93 LEU A N 1
ATOM 743 C CA . LEU A 1 93 ? -42.645 2.591 30.870 1.00 96.31 93 LEU A CA 1
ATOM 744 C C . LEU A 1 93 ? -44.126 2.832 30.550 1.00 96.31 93 LEU A C 1
ATOM 746 O O . LEU A 1 93 ? -44.916 3.044 31.467 1.00 96.31 93 LEU A O 1
ATOM 750 N N . MET A 1 94 ? -44.507 2.763 29.272 1.00 95.44 94 MET A N 1
ATOM 751 C CA . MET A 1 94 ? -45.902 2.878 28.834 1.00 95.44 94 MET A CA 1
ATOM 752 C C . MET A 1 94 ? -46.772 1.767 29.437 1.00 95.44 94 MET A C 1
ATOM 754 O O . MET A 1 94 ? -47.848 2.034 29.970 1.00 95.44 94 MET A O 1
ATOM 758 N N . GLU A 1 95 ? -46.293 0.523 29.399 1.00 93.31 95 GLU A N 1
ATOM 759 C CA . GLU A 1 95 ? -46.982 -0.620 30.002 1.00 93.31 95 GLU A CA 1
ATOM 760 C C . GLU A 1 95 ? -47.112 -0.459 31.525 1.00 93.31 95 GLU A C 1
ATOM 7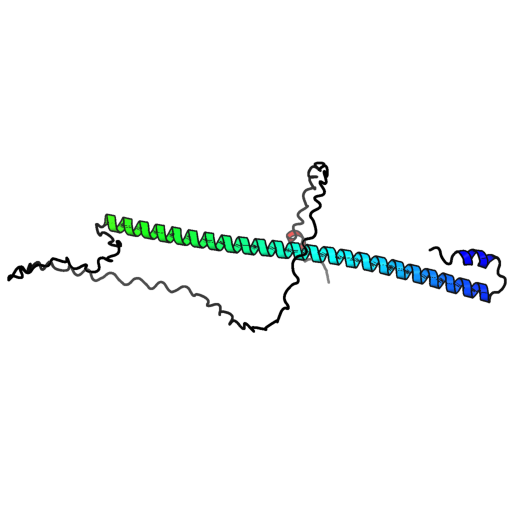62 O O . GLU A 1 95 ? -48.200 -0.650 32.066 1.00 93.31 95 GLU A O 1
ATOM 767 N N . ALA A 1 96 ? -46.047 -0.038 32.217 1.00 93.31 96 ALA A N 1
ATOM 768 C CA . ALA A 1 96 ? -46.077 0.202 33.660 1.00 93.31 96 ALA A CA 1
ATOM 769 C C . ALA A 1 96 ? -47.059 1.318 34.054 1.00 93.31 96 ALA A C 1
ATOM 771 O O . ALA A 1 96 ? -47.801 1.166 35.026 1.00 93.31 96 ALA A O 1
ATOM 772 N N . TYR A 1 97 ? -47.099 2.412 33.286 1.00 92.31 97 TYR A N 1
ATOM 773 C CA . TYR A 1 97 ? -48.049 3.503 33.499 1.00 92.31 97 TYR A CA 1
ATOM 774 C C . TYR A 1 97 ? -49.499 3.025 33.342 1.00 92.31 97 TYR A C 1
ATOM 776 O O . TYR A 1 97 ? -50.339 3.285 34.198 1.00 92.31 97 TYR A O 1
ATOM 784 N N . LEU A 1 98 ? -49.793 2.248 32.298 1.00 90.00 98 LEU A N 1
ATOM 785 C CA . LEU A 1 98 ? -51.147 1.755 32.034 1.00 90.00 98 LEU A CA 1
ATOM 786 C C . LEU A 1 98 ? -51.610 0.694 33.044 1.00 90.00 98 LEU A C 1
ATOM 788 O O . LEU A 1 98 ? -52.788 0.663 33.407 1.00 90.00 98 LEU A O 1
ATOM 792 N N . ILE A 1 99 ? -50.687 -0.122 33.560 1.00 89.25 99 ILE A N 1
ATOM 793 C CA . ILE A 1 99 ? -50.952 -1.022 34.692 1.00 89.25 99 ILE A CA 1
ATOM 794 C C . ILE A 1 99 ? -51.309 -0.219 35.954 1.00 89.25 99 ILE A C 1
ATOM 796 O O . ILE A 1 99 ? -52.241 -0.606 36.660 1.00 89.25 99 ILE A O 1
ATOM 800 N N . LEU A 1 100 ? -50.616 0.896 36.227 1.00 87.44 100 LEU A N 1
ATOM 801 C CA . LEU A 1 100 ? -50.897 1.767 37.378 1.00 87.44 100 LEU A CA 1
ATOM 802 C C . LEU A 1 100 ? -52.259 2.470 37.259 1.00 87.44 100 LEU A C 1
ATOM 804 O O . LEU A 1 100 ? -52.996 2.534 38.239 1.00 87.44 100 LEU A O 1
ATOM 808 N N . GLU A 1 101 ? -52.619 2.933 36.061 1.00 84.06 101 GLU A N 1
ATOM 809 C CA . GLU A 1 101 ? -53.917 3.565 35.763 1.00 84.06 101 GLU A CA 1
ATOM 810 C C . GLU A 1 101 ? -55.081 2.556 35.660 1.00 84.06 101 GLU A C 1
ATOM 812 O O . GLU A 1 101 ? -56.214 2.921 35.342 1.00 84.06 101 GLU A O 1
ATOM 817 N N . GLY A 1 102 ? -54.830 1.259 35.880 1.00 75.00 102 GLY A N 1
ATOM 818 C CA . GLY A 1 102 ? -55.858 0.218 35.799 1.00 75.00 102 GLY A CA 1
ATOM 819 C C . GLY A 1 102 ? -56.418 -0.001 34.387 1.00 75.00 102 GLY A C 1
ATOM 820 O O . GLY A 1 102 ? -57.488 -0.594 34.236 1.00 75.00 102 GLY A O 1
ATOM 821 N N . ARG A 1 103 ? -55.712 0.450 33.341 1.00 71.69 103 ARG A N 1
ATOM 822 C CA . ARG A 1 103 ? -56.080 0.247 31.935 1.00 71.69 103 ARG A CA 1
ATOM 823 C C . ARG A 1 103 ? -55.201 -0.863 31.345 1.00 71.69 103 ARG A C 1
ATOM 825 O O . ARG A 1 103 ? -54.109 -0.573 30.865 1.00 71.69 103 ARG A O 1
ATOM 832 N N . PRO A 1 104 ? -55.631 -2.137 31.341 1.00 63.66 104 PRO A N 1
ATOM 833 C CA . PRO A 1 104 ? -54.834 -3.202 30.746 1.00 63.66 104 PRO A CA 1
ATOM 834 C C . PRO A 1 104 ? -54.620 -2.938 29.250 1.00 63.66 104 PRO A C 1
ATOM 836 O O . PRO A 1 104 ? -55.572 -2.844 28.472 1.00 63.66 104 PRO A O 1
ATOM 839 N N . VAL A 1 105 ? -53.353 -2.841 28.843 1.00 60.97 105 VAL A N 1
ATOM 840 C CA . VAL A 1 105 ? -52.948 -2.857 27.435 1.00 60.97 105 VAL A CA 1
ATOM 841 C C . VAL A 1 105 ? -53.201 -4.259 26.897 1.00 60.97 105 VAL A C 1
ATOM 843 O O . VAL A 1 105 ? -52.398 -5.172 27.070 1.00 60.97 105 VAL A O 1
ATOM 846 N N . SER A 1 106 ? -54.351 -4.453 26.257 1.00 59.38 106 SER A N 1
ATOM 847 C CA . SER A 1 106 ? -54.636 -5.669 25.500 1.00 59.38 106 SER A CA 1
ATOM 848 C C . SER A 1 106 ? -53.828 -5.652 24.194 1.00 59.38 106 SER A C 1
ATOM 850 O O . SER A 1 106 ? -54.351 -5.326 23.135 1.00 59.38 106 SER A O 1
ATOM 852 N N . THR A 1 107 ? -52.528 -5.958 24.250 1.00 64.12 107 THR A N 1
ATOM 853 C CA . THR A 1 107 ? -51.704 -6.240 23.050 1.00 64.12 107 THR A CA 1
ATOM 854 C C . THR A 1 107 ? -51.604 -7.732 22.753 1.00 64.12 107 THR A C 1
ATOM 856 O O . THR A 1 107 ? -50.982 -8.126 21.764 1.00 64.12 107 THR A O 1
ATOM 859 N N . ARG A 1 108 ? -52.249 -8.592 23.558 1.00 61.31 108 ARG A N 1
ATOM 860 C CA . ARG A 1 108 ? -52.408 -10.008 23.222 1.00 61.31 108 ARG A CA 1
ATOM 861 C C . ARG A 1 108 ? -53.315 -10.080 22.010 1.00 61.31 108 ARG A C 1
ATOM 863 O O . ARG A 1 108 ? -54.531 -10.060 22.160 1.00 61.31 108 ARG A O 1
ATOM 870 N N . GLY A 1 109 ? -52.677 -10.131 20.842 1.00 51.12 109 GLY A N 1
ATOM 871 C CA . GLY A 1 109 ? -53.297 -10.173 19.535 1.00 51.12 109 GLY A CA 1
ATOM 872 C C . GLY A 1 109 ? -54.652 -10.844 19.602 1.00 51.12 109 GLY A C 1
ATOM 873 O O . GLY A 1 109 ? -54.758 -12.054 19.822 1.00 51.12 109 GLY A O 1
ATOM 874 N N . GLU A 1 110 ? -55.676 -10.030 19.391 1.00 50.59 110 GLU A N 1
ATOM 875 C CA . GLU A 1 110 ? -57.027 -10.445 19.072 1.00 50.59 110 GLU A CA 1
ATOM 876 C C . GLU A 1 110 ? -57.001 -11.064 17.658 1.00 50.59 110 GLU A C 1
ATOM 878 O O . GLU A 1 110 ? -57.666 -10.650 16.725 1.00 50.59 110 GLU A O 1
ATOM 883 N N . LYS A 1 111 ? -56.178 -12.107 17.493 1.00 51.62 111 LYS A N 1
ATOM 884 C CA . LYS A 1 111 ? -56.395 -13.215 16.565 1.00 51.62 111 LYS A CA 1
ATOM 885 C C . LYS A 1 111 ? -57.330 -14.235 17.213 1.00 51.62 111 LYS A C 1
ATOM 887 O O . LYS A 1 111 ? -57.264 -15.423 16.931 1.00 51.62 111 LYS A O 1
ATOM 892 N N . LYS A 1 112 ? -58.232 -13.780 18.076 1.00 53.00 112 LYS A N 1
ATOM 893 C CA . LYS A 1 112 ? -59.541 -14.401 18.164 1.00 53.00 112 LYS A CA 1
ATOM 894 C C . LYS A 1 112 ? -60.384 -13.692 17.116 1.00 53.00 112 LYS A C 1
ATOM 896 O O . LYS A 1 112 ? -61.311 -12.969 17.442 1.00 53.00 112 LYS A O 1
ATOM 901 N N . ALA A 1 113 ? -60.052 -13.955 15.846 1.00 46.19 113 ALA A N 1
ATOM 902 C CA . ALA A 1 113 ? -61.124 -14.181 14.902 1.00 46.19 113 ALA A CA 1
ATOM 903 C C . ALA A 1 113 ? -62.063 -15.141 15.628 1.00 46.19 113 ALA A C 1
ATOM 905 O O . ALA A 1 113 ? -61.603 -16.205 16.031 1.00 46.19 113 ALA A O 1
ATOM 906 N N . TRP A 1 114 ? -63.221 -14.644 16.056 1.00 52.12 114 TRP A N 1
ATOM 907 C CA . TRP A 1 114 ? -64.548 -15.241 15.935 1.00 52.12 114 TRP A CA 1
ATOM 908 C C . TRP A 1 114 ? -64.543 -16.653 15.341 1.00 52.12 114 TRP A C 1
ATOM 910 O O . TRP A 1 114 ? -65.266 -16.947 14.394 1.00 52.12 114 TRP A O 1
ATOM 920 N N . GLU A 1 115 ? -63.787 -17.561 15.956 1.00 47.12 115 GLU A N 1
ATOM 921 C CA . GLU A 1 115 ? -64.124 -18.963 16.060 1.00 47.12 115 GLU A CA 1
ATOM 922 C C . GLU A 1 115 ? -65.432 -18.943 16.829 1.00 47.12 115 GLU A C 1
ATOM 924 O O . GLU A 1 115 ? -65.488 -18.991 18.060 1.00 47.12 115 GLU A O 1
ATOM 929 N N . LEU A 1 116 ? -66.476 -18.670 16.045 1.00 52.22 116 LEU A N 1
ATOM 930 C CA . LEU A 1 116 ? -67.862 -18.911 16.327 1.00 52.22 116 LEU A CA 1
ATOM 931 C C . LEU A 1 116 ? -67.860 -20.197 17.132 1.00 52.22 116 LEU A C 1
ATOM 933 O O . LEU A 1 116 ? -67.351 -21.200 16.629 1.00 52.22 116 LEU A O 1
ATOM 937 N N . PRO A 1 117 ? -68.340 -20.166 18.380 1.00 57.84 117 PRO A N 1
ATOM 938 C CA . PRO A 1 117 ? -68.554 -21.387 19.115 1.00 57.84 117 PRO A CA 1
ATOM 939 C C . PRO A 1 117 ? -69.405 -22.276 18.210 1.00 57.84 117 PRO A C 1
ATOM 941 O O . PRO A 1 117 ? -70.569 -21.961 17.941 1.00 57.84 117 PRO A O 1
ATOM 944 N N . GLU A 1 118 ? -68.796 -23.328 17.662 1.00 58.72 118 GLU A N 1
ATOM 945 C CA . GLU A 1 118 ? -69.494 -24.421 17.002 1.00 58.72 118 GLU A CA 1
ATOM 946 C C . GLU A 1 118 ? -70.416 -25.010 18.069 1.00 58.72 118 GLU A C 1
ATOM 948 O O . GLU A 1 118 ? -70.013 -25.828 18.890 1.00 58.72 118 GLU A O 1
ATOM 953 N N . GLY A 1 119 ? -71.623 -24.458 18.175 1.00 51.75 119 GLY A N 1
ATOM 954 C CA . GLY A 1 119 ? -72.471 -24.679 19.340 1.00 51.75 119 GLY A CA 1
ATOM 955 C C . GLY A 1 119 ? -73.295 -23.486 19.808 1.00 51.75 119 GLY A C 1
ATOM 956 O O . GLY A 1 119 ? -73.880 -23.584 20.883 1.00 51.75 119 GLY A O 1
ATOM 957 N N . ALA A 1 120 ? -73.414 -22.392 19.043 1.00 45.09 120 ALA A N 1
ATOM 958 C CA . ALA A 1 120 ? -74.538 -21.466 19.205 1.00 45.09 120 ALA A CA 1
ATOM 959 C C . ALA A 1 120 ? -75.848 -22.182 18.820 1.00 45.09 120 ALA A C 1
ATOM 961 O O . ALA A 1 120 ? -76.417 -21.986 17.748 1.00 45.09 120 ALA A O 1
ATOM 962 N N . ILE A 1 121 ? -76.288 -23.082 19.697 1.00 47.62 121 ILE A N 1
ATOM 963 C CA . ILE A 1 121 ? -77.609 -23.676 19.661 1.00 47.62 121 ILE A CA 1
ATOM 964 C C . ILE A 1 121 ? -78.620 -22.624 20.104 1.00 47.62 121 ILE A C 1
ATOM 966 O O . ILE A 1 121 ? -78.491 -21.960 21.131 1.00 47.62 121 ILE A O 1
ATOM 970 N N . VAL A 1 122 ? -79.606 -22.484 19.234 1.00 46.78 122 VAL A N 1
ATOM 971 C CA . VAL A 1 122 ? -80.819 -21.688 19.316 1.00 46.78 122 VAL A CA 1
ATOM 972 C C . VAL A 1 122 ? -81.494 -21.873 20.678 1.00 46.78 122 VAL A C 1
ATOM 974 O O . VAL A 1 122 ? -82.142 -22.888 20.915 1.00 46.78 122 VAL A O 1
ATOM 977 N N . LEU A 1 123 ? -81.386 -20.882 21.564 1.00 50.47 123 LEU A N 1
ATOM 978 C CA . LEU A 1 123 ? -82.428 -20.653 22.561 1.00 50.47 123 LEU A CA 1
ATOM 979 C C . LEU A 1 123 ? -83.401 -19.644 21.967 1.00 50.47 123 LEU A C 1
ATOM 981 O O . LEU A 1 123 ? -83.203 -18.431 21.949 1.00 50.47 123 LEU A O 1
ATOM 985 N N . GLU A 1 124 ? -84.410 -20.257 21.373 1.00 57.91 124 GLU A N 1
ATOM 986 C CA . GLU A 1 124 ? -85.677 -19.720 20.937 1.00 57.91 124 GLU A CA 1
ATOM 987 C C . GLU A 1 124 ? -86.184 -18.638 21.903 1.00 57.91 124 GLU A C 1
ATOM 989 O O . GLU A 1 124 ? -86.525 -18.906 23.050 1.00 57.91 124 GLU A O 1
ATOM 994 N N . GLY A 1 125 ? -86.193 -17.398 21.411 1.00 47.28 125 GLY A N 1
ATOM 995 C CA . GLY A 1 125 ? -87.048 -16.322 21.896 1.00 47.28 125 GLY A CA 1
ATOM 996 C C . GLY A 1 125 ? -86.815 -15.860 23.332 1.00 47.28 125 GLY A C 1
ATOM 997 O O . GLY A 1 125 ? -87.560 -16.251 24.214 1.00 47.28 125 GLY A O 1
ATOM 998 N N . ILE A 1 126 ? -85.853 -14.955 23.539 1.00 47.00 126 ILE A N 1
ATOM 999 C CA . ILE A 1 126 ? -86.035 -13.600 24.113 1.00 47.00 126 ILE A CA 1
ATOM 1000 C C . ILE A 1 126 ? -84.652 -12.908 24.057 1.00 47.00 126 ILE A C 1
ATOM 1002 O O . ILE A 1 126 ? -83.742 -13.294 24.793 1.00 47.00 126 ILE A O 1
ATOM 1006 N N . PRO A 1 127 ? -84.457 -11.861 23.232 1.00 57.88 127 PRO A N 1
ATOM 1007 C CA . PRO A 1 127 ? -83.294 -10.987 23.343 1.00 57.88 127 PRO A CA 1
ATOM 1008 C C . PRO A 1 127 ? -83.441 -10.125 24.605 1.00 57.88 127 PRO A C 1
ATOM 1010 O O . PRO A 1 127 ? -84.094 -9.081 24.584 1.00 57.88 127 PRO A O 1
ATOM 1013 N N . VAL A 1 128 ? -82.874 -10.558 25.733 1.00 52.09 128 VAL A N 1
ATOM 1014 C CA . VAL A 1 128 ? -82.788 -9.702 26.926 1.00 52.09 128 VAL A CA 1
ATOM 1015 C C . VAL A 1 128 ? -81.633 -8.726 26.710 1.00 52.09 128 VAL A C 1
ATOM 1017 O O . VAL A 1 128 ? -80.492 -8.994 27.078 1.00 52.09 128 VAL A O 1
ATOM 1020 N N . PHE A 1 129 ? -81.917 -7.599 26.055 1.00 55.28 129 PHE A N 1
ATOM 1021 C CA . PHE A 1 129 ? -80.973 -6.489 25.975 1.00 55.28 129 PHE A CA 1
ATOM 1022 C C . PHE A 1 129 ? -80.909 -5.785 27.338 1.00 55.28 129 PHE A C 1
ATOM 1024 O O . PHE A 1 129 ? -81.944 -5.319 27.824 1.00 55.28 129 PHE A O 1
ATOM 1031 N N . PRO A 1 130 ? -79.725 -5.663 27.959 1.00 62.38 130 PRO A N 1
ATOM 1032 C CA . PRO A 1 130 ? -79.569 -4.872 29.165 1.00 62.38 130 PRO A CA 1
ATOM 1033 C C . PRO A 1 130 ? -79.705 -3.400 28.773 1.00 62.38 130 PRO A C 1
ATOM 1035 O O . PRO A 1 130 ? -78.787 -2.796 28.223 1.00 62.38 130 PRO A O 1
ATOM 1038 N N . HIS A 1 131 ? -80.876 -2.814 29.009 1.00 50.28 131 HIS A N 1
ATOM 1039 C CA . HIS A 1 131 ? -81.074 -1.375 28.870 1.00 50.28 131 HIS A CA 1
ATOM 1040 C C . HIS A 1 131 ? -80.414 -0.687 3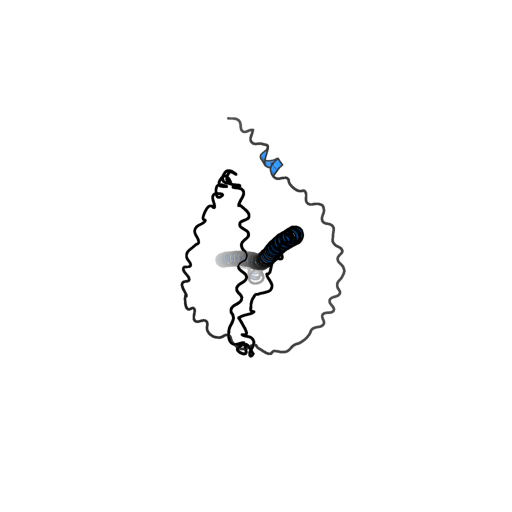0.075 1.00 50.28 131 HIS A C 1
ATOM 1042 O O . HIS A 1 131 ? -81.065 -0.340 31.056 1.00 50.28 131 HIS A O 1
ATOM 1048 N N . ALA A 1 132 ? -79.086 -0.565 30.037 1.00 54.12 132 ALA A N 1
ATOM 1049 C CA . ALA A 1 132 ? -78.324 0.212 31.005 1.00 54.12 132 ALA A CA 1
ATOM 1050 C C . ALA A 1 132 ? -78.520 1.704 30.695 1.00 54.12 132 ALA A C 1
ATOM 1052 O O . ALA A 1 132 ? -77.758 2.324 29.958 1.00 54.12 132 ALA A O 1
ATOM 1053 N N . MET A 1 133 ? -79.606 2.260 31.225 1.00 50.09 133 MET A N 1
ATOM 1054 C CA . MET A 1 133 ? -79.758 3.692 31.434 1.00 50.09 133 MET A CA 1
ATOM 1055 C C . MET A 1 133 ? -78.963 4.056 32.688 1.00 50.09 133 MET A C 1
ATOM 1057 O O . MET A 1 133 ? -79.477 3.916 33.792 1.00 50.09 133 MET A O 1
ATOM 1061 N N . ASP A 1 134 ? -77.739 4.546 32.530 1.00 45.62 134 ASP A N 1
ATOM 1062 C CA . ASP A 1 134 ? -77.267 5.578 33.449 1.00 45.62 134 ASP A CA 1
ATOM 1063 C C . ASP A 1 134 ? -76.617 6.691 32.638 1.00 45.62 134 ASP A C 1
ATOM 1065 O O . ASP A 1 134 ? -75.562 6.537 32.022 1.00 45.62 134 ASP A O 1
ATOM 1069 N N . LYS A 1 135 ? -77.341 7.804 32.566 1.00 52.56 135 LYS A N 1
ATOM 1070 C CA . LYS A 1 135 ? -76.855 9.050 32.000 1.00 52.56 135 LYS A CA 1
ATOM 1071 C C . LYS A 1 135 ? -76.039 9.710 33.098 1.00 52.56 135 LYS A C 1
ATOM 1073 O O . LYS A 1 135 ? -76.576 10.550 33.810 1.00 52.56 135 LYS A O 1
ATOM 1078 N N . GLN A 1 136 ? -74.779 9.321 33.259 1.00 45.31 136 GLN A N 1
ATOM 1079 C CA . GLN A 1 136 ? -73.885 10.099 34.102 1.00 45.31 136 GLN A CA 1
ATOM 1080 C C . GLN A 1 136 ? -73.112 11.082 33.230 1.00 45.31 136 GLN A C 1
ATOM 1082 O O . GLN A 1 136 ? -72.413 10.722 32.285 1.00 45.31 136 GLN A O 1
ATOM 1087 N N . GLU A 1 137 ? -73.415 12.340 33.508 1.00 43.56 137 GLU A N 1
ATOM 1088 C CA . GLU A 1 137 ? -73.091 13.548 32.776 1.00 43.56 137 GLU A CA 1
ATOM 1089 C C . GLU A 1 137 ? -71.585 13.676 32.542 1.00 43.56 137 GLU A C 1
ATOM 1091 O O . GLU A 1 137 ? -70.782 13.523 33.459 1.00 43.56 137 GLU A O 1
ATOM 1096 N N . HIS A 1 138 ? -71.202 13.984 31.302 1.00 48.19 138 HIS A N 1
ATOM 1097 C CA . HIS A 1 138 ? -69.876 14.506 31.006 1.00 48.19 138 HIS A CA 1
ATOM 1098 C C . HIS A 1 138 ? -69.716 15.845 31.742 1.00 48.19 138 HIS A C 1
ATOM 1100 O O . HIS A 1 138 ? -70.436 16.786 31.402 1.00 48.19 138 HIS A O 1
ATOM 1106 N N . PRO A 1 139 ? -68.773 15.995 32.687 1.00 57.84 139 PRO A N 1
ATOM 1107 C CA . PRO A 1 139 ? -68.292 17.318 33.015 1.00 57.84 139 PRO A CA 1
ATOM 1108 C C . PRO A 1 139 ? -67.473 17.783 31.809 1.00 57.84 139 PRO A C 1
ATOM 1110 O O . PRO A 1 139 ? -66.494 17.144 31.413 1.00 57.84 139 PRO A O 1
ATOM 1113 N N . GLU A 1 140 ? -67.927 18.861 31.183 1.00 47.44 140 GLU A N 1
ATOM 1114 C CA . GLU A 1 140 ? -67.214 19.595 30.144 1.00 47.44 140 GLU A CA 1
ATOM 1115 C C . GLU A 1 140 ? -65.842 20.040 30.680 1.00 47.44 140 GLU A C 1
ATOM 1117 O O . GLU A 1 140 ? -65.685 21.116 31.246 1.00 47.44 140 GLU A O 1
ATOM 1122 N N . SER A 1 141 ? -64.824 19.194 30.528 1.00 51.03 141 SER A N 1
ATOM 1123 C CA . SER A 1 141 ? -63.425 19.597 30.645 1.00 51.03 141 SER A CA 1
ATOM 1124 C C . SER A 1 141 ? -62.945 19.971 29.250 1.00 51.03 141 SER A C 1
ATOM 1126 O O . SER A 1 141 ? -62.364 19.169 28.521 1.00 51.03 141 SER A O 1
ATOM 1128 N N . SER A 1 142 ? -63.305 21.175 28.820 1.00 52.56 142 SER A N 1
ATOM 1129 C CA . SER A 1 142 ? -62.923 21.721 27.522 1.00 52.56 142 SER A CA 1
ATOM 1130 C C . SER A 1 142 ? -62.347 23.112 27.720 1.00 52.56 142 SER A C 1
ATOM 1132 O O . SER A 1 142 ? -63.047 24.086 27.476 1.00 52.56 142 SER A O 1
ATOM 1134 N N . GLN A 1 143 ? -61.104 23.211 28.199 1.00 52.84 143 GLN A N 1
ATOM 1135 C CA . GLN A 1 143 ? -60.263 24.405 28.043 1.00 52.84 143 GLN A CA 1
ATOM 1136 C C . GLN A 1 143 ? -58.857 24.155 28.609 1.00 52.84 143 GLN A C 1
ATOM 1138 O O . GLN A 1 143 ? -58.455 24.780 29.580 1.00 52.84 143 GLN A O 1
ATOM 1143 N N . ASP A 1 144 ? -58.088 23.269 27.975 1.00 49.47 144 ASP A N 1
ATOM 1144 C CA . ASP A 1 144 ? -56.629 23.400 28.019 1.00 49.47 144 ASP A CA 1
ATOM 1145 C C . ASP A 1 144 ? -56.139 23.831 26.628 1.00 49.47 144 ASP A C 1
ATOM 1147 O O . ASP A 1 144 ? -56.557 23.244 25.621 1.00 49.47 144 ASP A O 1
ATOM 1151 N N . PRO A 1 145 ? -55.345 24.916 26.538 1.00 58.12 145 PRO A N 1
ATOM 1152 C CA . PRO A 1 145 ? -54.931 25.504 25.272 1.00 58.12 145 PRO A CA 1
ATOM 1153 C C . PRO A 1 145 ? -54.007 24.565 24.478 1.00 58.12 145 PRO A C 1
ATOM 1155 O O . PRO A 1 145 ? -53.315 23.724 25.055 1.00 58.12 145 PRO A O 1
ATOM 1158 N N . PRO A 1 146 ? -54.004 24.691 23.138 1.00 63.94 146 PRO A N 1
ATOM 1159 C CA . PRO A 1 146 ? -53.325 23.762 22.245 1.00 63.94 146 PRO A CA 1
ATOM 1160 C C . PRO A 1 146 ? -51.812 23.721 22.514 1.00 63.94 146 PRO A C 1
ATOM 1162 O O . PRO A 1 146 ? -51.214 24.778 22.722 1.00 63.94 146 PRO A O 1
ATOM 1165 N N . PRO A 1 147 ? -51.175 22.534 22.457 1.00 61.62 147 PRO A N 1
ATOM 1166 C CA . PRO A 1 147 ? -49.726 22.417 22.531 1.00 61.62 147 PRO A CA 1
ATOM 1167 C C . PRO A 1 147 ? -49.104 23.246 21.411 1.00 61.62 147 PRO A C 1
ATOM 1169 O O . PRO A 1 147 ? -49.339 22.973 20.230 1.00 61.62 147 PRO A O 1
ATOM 1172 N N . GLU A 1 148 ? -48.353 24.280 21.784 1.00 51.25 148 GLU A N 1
ATOM 1173 C CA . GLU A 1 148 ? -47.605 25.095 20.839 1.00 51.25 148 GLU A CA 1
ATOM 1174 C C . GLU A 1 148 ? -46.751 24.176 19.964 1.00 51.25 148 GLU A C 1
ATOM 1176 O O . GLU A 1 148 ? -45.964 23.355 20.438 1.00 51.25 148 GLU A O 1
ATOM 1181 N N . LEU A 1 149 ? -47.012 24.288 18.663 1.00 53.38 149 LEU A N 1
ATOM 1182 C CA . LEU A 1 149 ? -46.324 23.634 17.567 1.00 53.38 149 LEU A CA 1
ATOM 1183 C C . LEU A 1 149 ? -44.814 23.737 17.775 1.00 53.38 149 LEU A C 1
ATOM 1185 O O . LEU A 1 149 ? -44.210 24.773 17.513 1.00 53.38 149 LEU A O 1
ATOM 1189 N N . PHE A 1 150 ? -44.201 22.640 18.211 1.00 52.47 150 PHE A N 1
ATOM 1190 C CA . PHE A 1 150 ? -42.765 22.465 18.093 1.00 52.47 150 PHE A CA 1
ATOM 1191 C C . PHE A 1 150 ? -42.410 22.594 16.612 1.00 52.47 150 PHE A C 1
ATOM 1193 O O . PHE A 1 150 ? -42.756 21.733 15.799 1.00 52.47 150 PHE A O 1
ATOM 1200 N N . GLU A 1 151 ? -41.776 23.710 16.258 1.00 62.50 151 GLU A N 1
ATOM 1201 C CA . GLU A 1 151 ? -41.328 23.967 14.899 1.00 62.50 151 GLU A CA 1
ATOM 1202 C C . GLU A 1 151 ? -40.401 22.827 14.448 1.00 62.50 151 GLU A C 1
ATOM 1204 O O . GLU A 1 151 ? -39.441 22.487 15.151 1.00 62.50 151 GLU A O 1
ATOM 1209 N N . PRO A 1 152 ? -40.677 22.194 13.295 1.00 60.94 152 PRO A N 1
ATOM 1210 C CA . PRO A 1 152 ? -39.880 21.081 12.818 1.00 60.94 152 PRO A CA 1
ATOM 1211 C C . PRO A 1 152 ? -38.481 21.592 12.483 1.00 60.94 152 PRO A C 1
ATOM 1213 O O . PRO A 1 152 ? -38.303 22.381 11.553 1.00 60.94 152 PRO A O 1
ATOM 1216 N N . LEU A 1 153 ? -37.489 21.128 13.254 1.00 58.19 153 LEU A N 1
ATOM 1217 C CA . LEU A 1 153 ? -36.080 21.402 13.005 1.00 58.19 153 LEU A CA 1
ATOM 1218 C C . LEU A 1 153 ? -35.779 21.168 11.524 1.00 58.19 153 LEU A C 1
ATOM 1220 O O . LEU A 1 153 ? -36.019 20.097 10.966 1.00 58.19 153 LEU A O 1
ATOM 1224 N N . THR A 1 154 ? -35.257 22.217 10.911 1.00 57.84 154 THR A N 1
ATOM 1225 C CA . THR A 1 154 ? -34.863 22.356 9.518 1.00 57.84 154 THR A CA 1
ATOM 1226 C C . THR A 1 154 ? -33.933 21.222 9.072 1.00 57.84 154 THR A C 1
ATOM 1228 O O . THR A 1 154 ? -32.710 21.347 9.059 1.00 57.84 154 THR A O 1
ATOM 1231 N N . MET A 1 155 ? -34.495 20.081 8.664 1.00 67.12 155 MET A N 1
ATOM 1232 C CA . MET A 1 155 ? -33.718 19.041 7.996 1.00 67.12 155 MET A CA 1
ATOM 1233 C C . MET A 1 155 ? -33.266 19.584 6.641 1.00 67.12 155 MET A C 1
ATOM 1235 O O . MET A 1 155 ? -34.028 19.628 5.672 1.00 67.12 155 MET A O 1
ATOM 1239 N N . LYS A 1 156 ? -31.994 19.988 6.572 1.00 61.38 156 LYS A N 1
ATOM 1240 C CA . LYS A 1 156 ? -31.248 20.132 5.321 1.00 61.38 156 LYS A CA 1
ATOM 1241 C C . LYS A 1 156 ? -31.365 18.815 4.550 1.00 61.38 156 LYS A C 1
ATOM 1243 O O . LYS A 1 156 ? -30.657 17.854 4.841 1.00 61.38 156 LYS A O 1
ATOM 1248 N N . LYS A 1 157 ? -32.264 18.762 3.566 1.00 65.62 157 LYS A N 1
ATOM 1249 C CA . LYS A 1 157 ? -32.271 17.700 2.558 1.00 65.62 157 LYS A CA 1
ATOM 1250 C C . LYS A 1 157 ? -30.958 17.784 1.784 1.00 65.62 157 LYS A C 1
ATOM 1252 O O . LYS A 1 157 ? -30.772 18.701 0.992 1.00 65.62 157 LYS A O 1
ATOM 1257 N N . ILE A 1 158 ? -30.065 16.828 2.007 1.00 67.62 158 ILE A N 1
ATOM 1258 C CA . ILE A 1 158 ? -28.973 16.546 1.075 1.00 67.62 158 ILE A CA 1
ATOM 1259 C C . ILE A 1 158 ? -29.602 15.751 -0.083 1.00 67.62 158 ILE A C 1
ATOM 1261 O O . ILE A 1 158 ? -30.225 14.719 0.179 1.00 67.62 158 ILE A O 1
ATOM 1265 N N . PRO A 1 159 ? -29.530 16.225 -1.340 1.00 59.84 159 PRO A N 1
ATOM 1266 C CA . PRO A 1 159 ? -30.063 15.488 -2.481 1.00 59.84 159 PRO A CA 1
ATOM 1267 C C . PRO A 1 159 ? -29.318 14.161 -2.668 1.00 59.84 159 PRO A C 1
ATOM 1269 O O . PRO A 1 159 ? -28.090 14.128 -2.673 1.00 59.84 159 PRO A O 1
ATOM 1272 N N . ALA A 1 160 ? -30.069 13.069 -2.820 1.00 59.69 160 ALA A N 1
ATOM 1273 C CA . ALA A 1 160 ? -29.516 11.755 -3.125 1.00 59.69 160 ALA A CA 1
ATOM 1274 C C . ALA A 1 160 ? -28.884 11.755 -4.535 1.00 59.69 160 ALA A C 1
ATOM 1276 O O . ALA A 1 160 ? -29.517 12.260 -5.467 1.00 59.69 160 ALA A O 1
ATOM 1277 N N . PRO A 1 161 ? -27.684 11.178 -4.729 1.00 58.38 161 PRO A N 1
ATOM 1278 C CA . PRO A 1 161 ? -27.082 11.062 -6.047 1.00 58.38 161 PRO A CA 1
ATOM 1279 C C . PRO A 1 161 ? -27.787 9.946 -6.823 1.00 58.38 161 PRO A C 1
ATOM 1281 O O . PRO A 1 161 ? -27.803 8.783 -6.416 1.00 58.38 161 PRO A O 1
ATOM 1284 N N . SER A 1 162 ? -28.409 10.315 -7.939 1.00 55.75 162 SER A N 1
ATOM 1285 C CA . SER A 1 162 ? -29.030 9.390 -8.880 1.00 55.75 162 SER A CA 1
ATOM 1286 C C . SER A 1 162 ? -27.981 8.454 -9.485 1.00 55.75 162 SER A C 1
ATOM 1288 O O . SER A 1 162 ? -27.019 8.869 -10.122 1.00 55.75 162 SER A O 1
ATOM 1290 N N . ARG A 1 163 ? -28.209 7.168 -9.236 1.00 61.09 163 ARG A N 1
ATOM 1291 C CA . ARG A 1 163 ? -27.479 5.977 -9.663 1.00 61.09 163 ARG A CA 1
ATOM 1292 C C . ARG A 1 163 ? -27.445 5.844 -11.194 1.00 61.09 163 ARG A C 1
ATOM 1294 O O . ARG A 1 163 ? -28.348 5.254 -11.776 1.00 61.09 163 ARG A O 1
ATOM 1301 N N . GLU A 1 164 ? -26.382 6.310 -11.839 1.00 52.66 164 GLU A N 1
ATOM 1302 C CA . GLU A 1 164 ? -26.017 5.886 -13.199 1.00 52.66 164 GLU A CA 1
ATOM 1303 C C . GLU A 1 164 ? -25.192 4.597 -13.106 1.00 52.66 164 GLU A C 1
ATOM 1305 O O . GLU A 1 164 ? -23.971 4.583 -13.236 1.00 52.66 164 GLU A O 1
ATOM 1310 N N . VAL A 1 165 ? -25.867 3.479 -12.827 1.00 55.50 165 VAL A N 1
ATOM 1311 C CA . VAL A 1 165 ? -25.265 2.154 -13.021 1.00 55.50 165 VAL A CA 1
ATOM 1312 C C . VAL A 1 165 ? -25.292 1.885 -14.516 1.00 55.50 165 VAL A C 1
ATOM 1314 O O . VAL A 1 165 ? -26.257 1.358 -15.064 1.00 55.50 165 VAL A O 1
ATOM 1317 N N . LYS A 1 166 ? -24.229 2.324 -15.188 1.00 58.25 166 LYS A N 1
ATOM 1318 C CA . LYS A 1 166 ? -23.876 1.835 -16.512 1.00 58.25 166 LYS A CA 1
ATOM 1319 C C . LYS A 1 166 ? -23.371 0.410 -16.318 1.00 58.25 166 LYS A C 1
ATOM 1321 O O . LYS A 1 166 ? -22.240 0.182 -15.902 1.00 58.25 166 LYS A O 1
ATOM 1326 N N . GLU A 1 167 ? -24.281 -0.529 -16.521 1.00 62.78 167 GLU A N 1
ATOM 1327 C CA . GLU A 1 167 ? -24.045 -1.967 -16.584 1.00 62.78 167 GLU A CA 1
ATOM 1328 C C . GLU A 1 167 ? -23.168 -2.252 -17.814 1.00 62.78 167 GLU A C 1
ATOM 1330 O O . GLU A 1 167 ? -23.638 -2.616 -18.888 1.00 62.78 167 GLU A O 1
ATOM 1335 N N . GLU A 1 168 ? -21.873 -1.954 -17.708 1.00 52.62 168 GLU A N 1
ATOM 1336 C CA . GLU A 1 168 ? -20.905 -2.288 -18.742 1.00 52.62 168 GLU A CA 1
ATOM 1337 C C . GLU A 1 168 ? -20.553 -3.766 -18.585 1.00 52.62 168 GLU A C 1
ATOM 1339 O O . GLU A 1 168 ? -19.817 -4.172 -17.685 1.00 52.62 168 GLU A O 1
ATOM 1344 N N . ALA A 1 169 ? -21.166 -4.574 -19.446 1.00 46.59 169 ALA A N 1
ATOM 1345 C CA . ALA A 1 169 ? -20.934 -5.998 -19.600 1.00 46.59 169 ALA A CA 1
ATOM 1346 C C . ALA A 1 169 ? -19.468 -6.275 -19.986 1.00 46.59 169 ALA A C 1
ATOM 1348 O O . ALA A 1 169 ? -19.136 -6.485 -21.151 1.00 46.59 169 ALA A O 1
ATOM 1349 N N . ALA A 1 170 ? -18.576 -6.294 -18.998 1.00 54.75 170 ALA A N 1
ATOM 1350 C CA . ALA A 1 170 ? -17.248 -6.868 -19.133 1.00 54.75 170 ALA A CA 1
ATOM 1351 C C . ALA A 1 170 ? -17.381 -8.393 -19.045 1.00 54.75 170 ALA A C 1
ATOM 1353 O O . ALA A 1 170 ? -17.450 -8.993 -17.973 1.00 54.75 170 ALA A O 1
ATOM 1354 N N . SER A 1 171 ? -17.479 -9.006 -20.221 1.00 42.12 171 SER A N 1
ATOM 1355 C CA . SER A 1 171 ? -17.410 -10.445 -20.453 1.00 42.12 171 SER A CA 1
ATOM 1356 C C . SER A 1 171 ? -16.046 -10.986 -19.998 1.00 42.12 171 SER A C 1
ATOM 1358 O O . SER A 1 171 ? -15.134 -11.137 -20.808 1.00 42.12 171 SER A O 1
ATOM 1360 N N . THR A 1 172 ? -15.877 -11.252 -18.703 1.00 61.53 172 THR A N 1
ATOM 1361 C CA . THR A 1 172 ? -14.654 -11.864 -18.164 1.00 61.53 172 THR A CA 1
ATOM 1362 C C . THR A 1 172 ? -14.620 -13.356 -18.524 1.00 61.53 172 THR A C 1
ATOM 1364 O O . THR A 1 172 ? -15.548 -14.084 -18.162 1.00 61.53 172 THR A O 1
ATOM 1367 N N . PRO A 1 173 ? -13.585 -13.845 -19.234 1.00 64.75 173 PRO A N 1
ATOM 1368 C CA . PRO A 1 173 ? -13.444 -15.262 -19.548 1.00 64.75 173 PRO A CA 1
ATOM 1369 C C . PRO A 1 173 ? -13.188 -16.091 -18.272 1.00 64.75 173 PRO A C 1
ATOM 1371 O O . PRO A 1 173 ? -12.574 -15.595 -17.326 1.00 64.75 173 PRO A O 1
ATOM 1374 N N . PRO A 1 174 ? -13.659 -17.350 -18.225 1.00 65.25 174 PRO A N 1
ATOM 1375 C CA . PRO A 1 174 ? -13.610 -18.182 -17.027 1.00 65.25 174 PRO A CA 1
ATOM 1376 C C . PRO A 1 174 ? -12.168 -18.519 -16.628 1.00 65.25 174 PRO A C 1
ATOM 1378 O O . PRO A 1 174 ? -11.329 -18.835 -17.472 1.00 65.25 174 PRO A O 1
ATOM 1381 N N . ALA A 1 175 ? -11.896 -18.456 -15.323 1.00 58.28 175 ALA A N 1
ATOM 1382 C CA . ALA A 1 175 ? -10.587 -18.721 -14.739 1.00 58.28 175 ALA A CA 1
ATOM 1383 C C . ALA A 1 175 ? -10.157 -20.197 -14.911 1.00 58.28 175 ALA A C 1
ATOM 1385 O O . ALA A 1 175 ? -11.002 -21.094 -14.831 1.00 58.28 175 ALA A O 1
ATOM 1386 N N . PRO A 1 176 ? -8.853 -20.471 -15.115 1.00 64.31 176 PRO A N 1
ATOM 1387 C CA . PRO A 1 176 ? -8.331 -21.831 -15.176 1.00 64.31 176 PRO A CA 1
ATOM 1388 C C . PRO A 1 176 ? -8.457 -22.552 -13.818 1.00 64.31 176 PRO A C 1
ATOM 1390 O O . PRO A 1 176 ? -8.424 -21.908 -12.766 1.00 64.31 176 PRO A O 1
ATOM 1393 N N . PRO A 1 177 ? -8.623 -23.889 -13.826 1.00 64.69 177 PRO A N 1
ATOM 1394 C CA . PRO A 1 177 ? -8.857 -24.676 -12.621 1.00 64.69 177 PRO A CA 1
ATOM 1395 C C . PRO A 1 177 ? -7.628 -24.694 -11.694 1.00 64.69 177 PRO A C 1
ATOM 1397 O O . PRO A 1 177 ? -6.498 -24.544 -12.158 1.00 64.69 177 PRO A O 1
ATOM 1400 N N . PRO A 1 178 ? -7.834 -24.913 -10.383 1.00 65.75 178 PRO A N 1
ATOM 1401 C CA . PRO A 1 178 ? -6.769 -24.871 -9.387 1.00 65.75 178 PRO A CA 1
ATOM 1402 C C . PRO A 1 178 ? -5.775 -26.027 -9.568 1.00 65.75 178 PRO A C 1
ATOM 1404 O O . PRO A 1 178 ? -6.158 -27.201 -9.548 1.00 65.75 178 PRO A O 1
ATOM 1407 N N . SER A 1 179 ? -4.490 -25.694 -9.692 1.00 55.50 179 SER A N 1
ATOM 1408 C CA . SER A 1 179 ? -3.389 -26.659 -9.704 1.00 55.50 179 SER A CA 1
ATOM 1409 C C . SER A 1 179 ? -3.239 -27.299 -8.322 1.00 55.50 179 SER A C 1
ATOM 1411 O O . SER A 1 179 ? -2.849 -26.653 -7.352 1.00 55.50 179 SER A O 1
ATOM 1413 N N . LYS A 1 180 ? -3.568 -28.591 -8.229 1.00 55.94 180 LYS A N 1
ATOM 1414 C CA . LYS A 1 180 ? -3.232 -29.459 -7.094 1.00 55.94 180 LYS A CA 1
ATOM 1415 C C . LYS A 1 180 ? -1.764 -29.862 -7.207 1.00 55.94 180 LYS A C 1
ATOM 1417 O O . LYS A 1 180 ? -1.473 -30.979 -7.620 1.00 55.94 180 LYS A O 1
ATOM 1422 N N . GLU A 1 181 ? -0.849 -28.969 -6.860 1.00 48.38 181 GLU A N 1
ATOM 1423 C CA . GLU A 1 181 ? 0.569 -29.316 -6.770 1.00 48.38 181 GLU A CA 1
ATOM 1424 C C . GLU A 1 181 ? 1.016 -29.232 -5.313 1.00 48.38 181 GLU A C 1
ATOM 1426 O O . GLU A 1 181 ? 1.283 -28.175 -4.757 1.00 48.38 181 GLU A O 1
ATOM 1431 N N . LEU A 1 182 ? 0.904 -30.407 -4.693 1.00 42.38 182 LEU A N 1
ATOM 1432 C CA . LEU A 1 182 ? 1.773 -30.979 -3.673 1.00 42.38 182 LEU A CA 1
ATOM 1433 C C . LEU A 1 182 ? 2.301 -30.030 -2.589 1.00 42.38 182 LEU A C 1
ATOM 1435 O O . LEU A 1 182 ? 3.259 -29.286 -2.750 1.00 42.38 182 LEU A O 1
ATOM 1439 N N . GLN A 1 183 ? 1.684 -30.201 -1.421 1.00 46.50 183 GLN A N 1
ATOM 1440 C CA . GLN A 1 183 ? 2.270 -29.952 -0.114 1.00 46.50 183 GLN A CA 1
ATOM 1441 C C . GLN A 1 183 ? 3.695 -30.520 -0.040 1.00 46.50 183 GLN A C 1
ATOM 1443 O O . GLN A 1 183 ? 3.875 -31.733 -0.129 1.00 46.50 183 GLN A O 1
ATOM 1448 N N . GLU A 1 184 ? 4.672 -29.666 0.239 1.00 47.47 184 GLU A N 1
ATOM 1449 C CA . GLU A 1 184 ? 5.859 -30.058 0.992 1.00 47.47 184 GLU A CA 1
ATOM 1450 C C . GLU A 1 184 ? 5.948 -29.122 2.207 1.00 47.47 184 GLU A C 1
ATOM 1452 O O . GLU A 1 184 ? 6.266 -27.939 2.065 1.00 47.47 184 GLU A O 1
ATOM 1457 N N . PRO A 1 185 ? 5.544 -29.588 3.402 1.00 55.31 185 PRO A N 1
ATOM 1458 C CA . PRO A 1 185 ? 5.627 -28.792 4.613 1.00 55.31 185 PRO A CA 1
ATOM 1459 C C . PRO A 1 185 ? 7.088 -28.770 5.061 1.00 55.31 185 PRO A C 1
ATOM 1461 O O . PRO A 1 185 ? 7.573 -29.743 5.628 1.00 55.31 185 PRO A O 1
ATOM 1464 N N . VAL A 1 186 ? 7.797 -27.672 4.801 1.00 52.03 186 VAL A N 1
ATOM 1465 C CA . VAL A 1 186 ? 9.121 -27.438 5.386 1.00 52.03 186 VAL A CA 1
ATOM 1466 C C . VAL A 1 186 ? 8.916 -27.061 6.859 1.00 52.03 186 VAL A C 1
ATOM 1468 O O . VAL A 1 186 ? 8.332 -26.008 7.127 1.00 52.03 186 VAL A O 1
ATOM 1471 N N . PRO A 1 187 ? 9.370 -27.871 7.832 1.00 54.16 187 PRO A N 1
ATOM 1472 C CA . PRO A 1 187 ? 9.418 -27.462 9.225 1.00 54.16 187 PRO A CA 1
ATOM 1473 C C . PRO A 1 187 ? 10.665 -26.588 9.370 1.00 54.16 187 PRO A C 1
ATOM 1475 O O . PRO A 1 187 ? 11.759 -27.086 9.621 1.00 54.16 187 PRO A O 1
ATOM 1478 N N . LEU A 1 188 ? 10.532 -25.285 9.125 1.00 52.22 188 LEU A N 1
ATOM 1479 C CA . LEU A 1 188 ? 11.569 -24.348 9.541 1.00 52.22 188 LEU A CA 1
ATOM 1480 C C . LEU A 1 188 ? 11.401 -24.125 11.042 1.00 52.22 188 LEU A C 1
ATOM 1482 O O . LEU A 1 188 ? 10.584 -23.326 11.493 1.00 52.22 188 LEU A O 1
ATOM 1486 N N . GLU A 1 189 ? 12.169 -24.897 11.803 1.00 53.56 189 GLU A N 1
ATOM 1487 C CA . GLU A 1 189 ? 12.579 -24.577 13.165 1.00 53.56 189 GLU A CA 1
ATOM 1488 C C . GLU A 1 189 ? 13.442 -23.305 13.102 1.00 53.56 189 GLU A C 1
ATOM 1490 O O . GLU A 1 189 ? 14.666 -23.353 13.172 1.00 53.56 189 GLU A O 1
ATOM 1495 N N . GLU A 1 190 ? 12.816 -22.154 12.853 1.00 61.88 190 GLU A N 1
ATOM 1496 C CA . GLU A 1 190 ? 13.491 -20.863 12.935 1.00 61.88 190 GLU A CA 1
ATOM 1497 C C . GLU A 1 190 ? 13.399 -20.403 14.391 1.00 61.88 190 GLU A C 1
ATOM 1499 O O . GLU A 1 190 ? 12.352 -19.989 14.891 1.00 61.88 190 GLU A O 1
ATOM 1504 N N . GLU A 1 191 ? 14.502 -20.625 15.099 1.00 58.12 191 GLU A N 1
ATOM 1505 C CA . GLU A 1 191 ? 14.743 -20.256 16.487 1.00 58.12 191 GLU A CA 1
ATOM 1506 C C . GLU A 1 191 ? 14.486 -18.754 16.679 1.00 58.12 191 GLU A C 1
ATOM 1508 O O . GLU A 1 191 ? 15.263 -17.897 16.263 1.00 58.12 191 GLU A O 1
ATOM 1513 N N . PHE A 1 192 ? 13.332 -18.429 17.265 1.00 50.84 192 PHE A N 1
ATOM 1514 C CA . PHE A 1 192 ? 12.966 -17.061 17.606 1.00 50.84 192 PHE A CA 1
ATOM 1515 C C . PHE A 1 192 ? 13.816 -16.591 18.785 1.00 50.84 192 PHE A C 1
ATOM 1517 O O . PHE A 1 192 ? 13.438 -16.782 19.943 1.00 50.84 192 PHE A O 1
ATOM 1524 N N . ASP A 1 193 ? 14.932 -15.927 18.503 1.00 55.53 193 ASP A N 1
ATOM 1525 C CA . ASP A 1 193 ? 15.599 -15.123 19.519 1.00 55.53 193 ASP A CA 1
ATOM 1526 C C . ASP A 1 193 ? 14.671 -13.962 19.920 1.00 55.53 193 ASP A C 1
ATOM 1528 O O . ASP A 1 193 ? 14.254 -13.170 19.063 1.00 55.53 193 ASP A O 1
ATOM 1532 N N . PRO A 1 194 ? 14.318 -13.817 21.211 1.00 57.03 194 PRO A N 1
ATOM 1533 C CA . PRO A 1 194 ? 13.522 -12.698 21.678 1.00 57.03 194 PRO A CA 1
ATOM 1534 C C . PRO A 1 194 ? 14.390 -11.441 21.625 1.00 57.03 194 PRO A C 1
ATOM 1536 O O . PRO A 1 194 ? 15.064 -11.079 22.591 1.00 57.03 194 PRO A O 1
ATOM 1539 N N . ILE A 1 195 ? 14.367 -10.749 20.489 1.00 50.78 195 ILE A N 1
ATOM 1540 C CA . ILE A 1 195 ? 14.876 -9.385 20.406 1.00 50.78 195 ILE A CA 1
ATOM 1541 C C . ILE A 1 195 ? 13.935 -8.549 21.273 1.00 50.78 195 ILE A C 1
ATOM 1543 O O . ILE A 1 195 ? 12.821 -8.204 20.876 1.00 50.78 195 ILE A O 1
ATOM 1547 N N . LEU A 1 196 ? 14.369 -8.308 22.512 1.00 50.84 196 LEU A N 1
ATOM 1548 C CA . LEU A 1 196 ? 13.698 -7.422 23.451 1.00 50.84 196 LEU A CA 1
ATOM 1549 C C . LEU A 1 196 ? 13.377 -6.101 22.742 1.00 50.84 196 LEU A C 1
ATOM 1551 O O . LEU A 1 196 ? 14.223 -5.604 21.994 1.00 50.84 196 LEU A O 1
ATOM 1555 N N . PRO A 1 197 ? 12.190 -5.517 22.978 1.00 56.62 197 PRO A N 1
ATOM 1556 C CA . PRO A 1 197 ? 11.831 -4.241 22.390 1.00 56.62 197 PRO A CA 1
ATOM 1557 C C . PRO A 1 197 ? 12.843 -3.200 22.865 1.00 56.62 197 PRO A C 1
ATOM 1559 O O . PRO A 1 197 ? 12.839 -2.780 24.024 1.00 56.62 197 PRO A O 1
ATOM 1562 N N . SER A 1 198 ? 13.744 -2.810 21.969 1.00 52.78 198 SER A N 1
ATOM 1563 C CA . SER A 1 198 ? 14.594 -1.646 22.132 1.00 52.78 198 SER A CA 1
ATOM 1564 C C . SER A 1 198 ? 13.657 -0.459 22.305 1.00 52.78 198 SER A C 1
ATOM 1566 O O . SER A 1 198 ? 12.985 -0.040 21.367 1.00 52.78 198 SER A O 1
ATOM 1568 N N . GLN A 1 199 ? 13.557 0.031 23.543 1.00 53.31 199 GLN A N 1
ATOM 1569 C CA . GLN A 1 199 ? 12.849 1.259 23.870 1.00 53.31 199 GLN A CA 1
ATOM 1570 C C . GLN A 1 199 ? 13.491 2.381 23.053 1.00 53.31 199 GLN A C 1
ATOM 1572 O O . GLN A 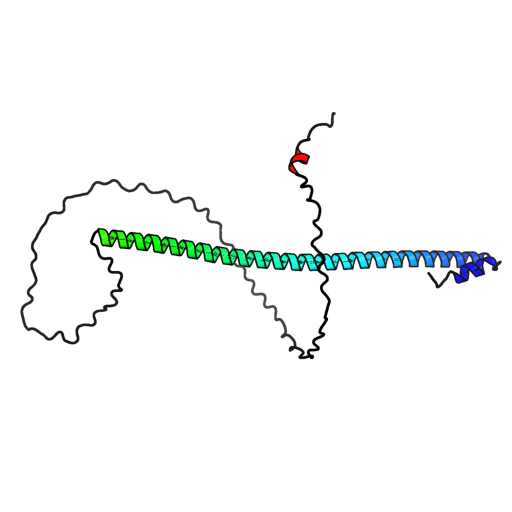1 199 ? 14.562 2.882 23.394 1.00 53.31 199 GLN A O 1
ATOM 1577 N N . SER A 1 200 ? 12.874 2.724 21.927 1.00 56.66 200 SER A N 1
ATOM 1578 C CA . SER A 1 200 ? 13.230 3.909 21.165 1.00 56.66 200 SER A CA 1
ATOM 1579 C C . SER A 1 200 ? 13.049 5.133 22.073 1.00 56.66 200 SER A C 1
ATOM 1581 O O . SER A 1 200 ? 12.042 5.199 22.788 1.00 56.66 200 SER A O 1
ATOM 1583 N N . PRO A 1 201 ? 14.004 6.082 22.091 1.00 65.25 201 PRO A N 1
ATOM 1584 C CA . PRO A 1 201 ? 13.877 7.309 22.869 1.00 65.25 201 PRO A CA 1
ATOM 1585 C C . PRO A 1 201 ? 12.567 8.029 22.524 1.00 65.25 201 PRO A C 1
ATOM 1587 O O . PRO A 1 201 ? 12.120 7.929 21.378 1.00 65.25 201 PRO A O 1
ATOM 1590 N N . PRO A 1 202 ? 11.947 8.733 23.488 1.00 63.19 202 PRO A N 1
ATOM 1591 C CA . PRO A 1 202 ? 10.685 9.422 23.265 1.00 63.19 202 PRO A CA 1
ATOM 1592 C C . PRO A 1 202 ? 10.836 10.372 22.079 1.00 63.19 202 PRO A C 1
ATOM 1594 O O . PRO A 1 202 ? 11.725 11.221 22.074 1.00 63.19 202 PRO A O 1
ATOM 1597 N N . GLU A 1 203 ? 9.986 10.189 21.070 1.00 62.19 203 GLU A N 1
ATOM 1598 C CA . GLU A 1 203 ? 9.879 11.099 19.938 1.00 62.19 203 GLU A CA 1
ATOM 1599 C C . GLU A 1 203 ? 9.689 12.512 20.495 1.00 62.19 203 GLU A C 1
ATOM 1601 O O . GLU A 1 203 ? 8.708 12.794 21.189 1.00 62.19 203 GLU A O 1
ATOM 1606 N N . GLU A 1 204 ? 10.662 13.392 20.243 1.00 65.62 204 GLU A N 1
ATOM 1607 C CA . GLU A 1 204 ? 10.498 14.822 20.462 1.00 65.62 204 GLU A CA 1
ATOM 1608 C C . GLU A 1 204 ? 9.320 15.261 19.598 1.00 65.62 204 GLU A C 1
ATOM 1610 O O . GLU A 1 204 ? 9.423 15.424 18.382 1.00 65.62 204 GLU A O 1
ATOM 1615 N N . VAL A 1 205 ? 8.159 15.385 20.234 1.00 63.84 205 VAL A N 1
ATOM 1616 C CA . VAL A 1 205 ? 6.953 15.928 19.625 1.00 63.84 205 VAL A CA 1
ATOM 1617 C C . VAL A 1 205 ? 7.245 17.388 19.314 1.00 63.84 205 VAL A C 1
ATOM 1619 O O . VAL A 1 205 ? 7.099 18.275 20.156 1.00 63.84 205 VAL A O 1
ATOM 1622 N N . ILE A 1 206 ? 7.711 17.635 18.091 1.00 66.50 206 ILE A N 1
ATOM 1623 C CA . ILE A 1 206 ? 7.847 18.975 17.536 1.00 66.50 206 ILE A CA 1
ATOM 1624 C C . ILE A 1 206 ? 6.430 19.536 17.461 1.00 66.50 206 ILE A C 1
ATOM 1626 O O . ILE A 1 206 ? 5.649 19.211 16.564 1.00 66.50 206 ILE A O 1
ATOM 1630 N N . ASN A 1 207 ? 6.074 20.353 18.449 1.00 69.94 207 ASN A N 1
ATOM 1631 C CA . ASN A 1 207 ? 4.810 21.062 18.456 1.00 69.94 207 ASN A CA 1
ATOM 1632 C C . ASN A 1 207 ? 4.844 22.098 17.328 1.00 69.94 207 ASN A C 1
ATOM 1634 O O . ASN A 1 207 ? 5.351 23.205 17.489 1.00 69.94 207 ASN A O 1
ATOM 1638 N N . ILE A 1 208 ? 4.301 21.724 16.173 1.00 70.69 208 ILE A N 1
ATOM 1639 C CA . ILE A 1 208 ? 4.153 22.565 14.978 1.00 70.69 208 ILE A CA 1
ATOM 1640 C C . ILE A 1 208 ? 3.504 23.927 15.272 1.00 70.69 208 ILE A C 1
ATOM 1642 O O . ILE A 1 208 ? 3.766 24.887 14.551 1.00 70.69 208 ILE A O 1
ATOM 1646 N N . ILE A 1 209 ? 2.729 24.053 16.357 1.00 67.44 209 ILE A N 1
ATOM 1647 C CA . ILE A 1 209 ? 2.147 25.332 16.787 1.00 67.44 209 ILE A CA 1
ATOM 1648 C C . ILE A 1 209 ? 3.244 26.346 17.156 1.00 67.44 209 ILE A C 1
ATOM 1650 O O . ILE A 1 209 ? 3.096 27.530 16.867 1.00 67.44 209 ILE A O 1
ATOM 1654 N N . SER A 1 210 ? 4.377 25.901 17.711 1.00 65.94 210 SER A N 1
ATOM 1655 C CA . SER A 1 210 ? 5.493 26.785 18.073 1.00 65.94 210 SER A CA 1
ATOM 1656 C C . SER A 1 210 ? 6.176 27.433 16.862 1.00 65.94 210 SER A C 1
ATOM 1658 O O . SER A 1 210 ? 6.698 28.539 16.991 1.00 65.94 210 SER A O 1
ATOM 1660 N N . LEU A 1 211 ? 6.145 26.802 15.680 1.00 62.94 211 LEU A N 1
ATOM 1661 C CA . LEU A 1 211 ? 6.774 27.348 14.467 1.00 62.94 211 LEU A CA 1
ATOM 1662 C C . LEU A 1 211 ? 5.972 28.493 13.831 1.00 62.94 211 LEU A C 1
ATOM 1664 O O . LEU A 1 211 ? 6.535 29.299 13.096 1.00 62.94 211 LEU A O 1
ATOM 1668 N N . LEU A 1 212 ? 4.675 28.602 14.126 1.00 62.25 212 LEU A N 1
ATOM 1669 C CA . LEU A 1 212 ? 3.802 29.638 13.562 1.00 62.25 212 LEU A CA 1
ATOM 1670 C C . LEU A 1 212 ? 3.865 30.982 14.306 1.00 62.25 212 LEU A C 1
ATOM 1672 O O . LEU A 1 212 ? 3.259 31.953 13.860 1.00 62.25 212 LEU A O 1
ATOM 1676 N N . THR A 1 213 ? 4.610 31.071 15.410 1.00 61.22 213 THR A N 1
ATOM 1677 C CA . THR A 1 213 ? 4.601 32.251 16.294 1.00 61.22 213 THR A CA 1
ATOM 1678 C C . T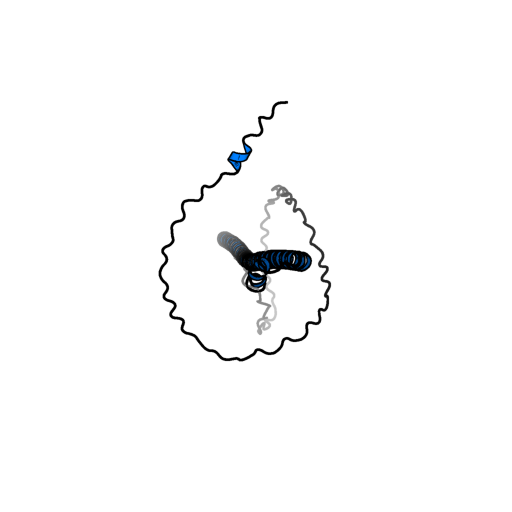HR A 1 213 ? 5.591 33.370 15.945 1.00 61.22 213 THR A C 1
ATOM 1680 O O . THR A 1 213 ? 5.659 34.346 16.686 1.00 61.22 213 THR A O 1
ATOM 1683 N N . HIS A 1 214 ? 6.311 33.305 14.819 1.00 60.53 214 HIS A N 1
ATOM 1684 C CA . HIS A 1 214 ? 7.233 34.380 14.409 1.00 60.53 214 HIS A CA 1
ATOM 1685 C C . HIS A 1 214 ? 7.015 34.883 12.967 1.00 60.53 214 HIS A C 1
ATOM 1687 O O . HIS A 1 214 ? 7.865 34.661 12.107 1.00 60.53 214 HIS A O 1
ATOM 1693 N N . PRO A 1 215 ? 5.917 35.600 12.663 1.00 59.25 215 PRO A N 1
ATOM 1694 C CA . PRO A 1 215 ? 5.820 36.411 11.459 1.00 59.25 215 PRO A CA 1
ATOM 1695 C C . PRO A 1 215 ? 6.208 37.852 11.814 1.00 59.25 215 PRO A C 1
ATOM 1697 O O . PRO A 1 215 ? 5.347 38.689 12.071 1.00 59.25 215 PRO A O 1
ATOM 1700 N N . GLY A 1 216 ? 7.500 38.152 11.910 1.00 55.34 216 GLY A N 1
ATOM 1701 C CA . GLY A 1 216 ? 7.900 39.516 12.249 1.00 55.34 216 GLY A CA 1
ATOM 1702 C C . GLY A 1 216 ? 9.397 39.706 12.346 1.00 55.34 216 GLY A C 1
ATOM 1703 O O . GLY A 1 216 ? 9.912 39.743 13.450 1.00 55.34 216 GLY A O 1
ATOM 1704 N N . ASP A 1 217 ? 10.070 39.771 11.198 1.00 51.28 217 ASP A N 1
ATOM 1705 C CA . ASP A 1 217 ? 11.187 40.697 10.969 1.00 51.28 217 ASP A CA 1
ATOM 1706 C C . ASP A 1 217 ? 11.747 40.475 9.561 1.00 51.28 217 ASP A C 1
ATOM 1708 O O . ASP A 1 217 ? 12.628 39.654 9.328 1.00 51.28 217 ASP A O 1
ATOM 1712 N N . VAL A 1 218 ? 11.226 41.226 8.596 1.00 53.25 218 VAL A N 1
ATOM 1713 C CA . VAL A 1 218 ? 12.025 41.670 7.451 1.00 53.25 218 VAL A CA 1
ATOM 1714 C C . VAL A 1 218 ? 11.613 43.106 7.182 1.00 53.25 218 VAL A C 1
ATOM 1716 O O . VAL A 1 218 ? 10.550 43.388 6.637 1.00 53.25 218 VAL A O 1
ATOM 1719 N N . SER A 1 219 ? 12.457 43.976 7.725 1.00 53.75 219 SER A N 1
ATOM 1720 C CA . SER A 1 219 ? 12.519 45.412 7.513 1.00 53.75 219 SER A CA 1
ATOM 1721 C C . SER A 1 219 ? 12.561 45.743 6.020 1.00 53.75 219 SER A C 1
ATOM 1723 O O . SER A 1 219 ? 13.242 45.054 5.258 1.00 53.75 219 SER A O 1
ATOM 1725 N N . ASP A 1 220 ? 11.839 46.800 5.654 1.00 55.66 220 ASP A N 1
ATOM 1726 C CA . ASP A 1 220 ? 12.016 47.581 4.421 1.00 55.66 220 ASP A CA 1
ATOM 1727 C C . ASP A 1 220 ? 13.427 48.208 4.381 1.00 55.66 220 ASP A C 1
ATOM 1729 O O . ASP A 1 220 ? 13.964 48.499 5.486 1.00 55.66 220 ASP A O 1
#

Secondary structure (DSSP, 8-state):
--SSHHHHHHHTT---HHHHHHHHHHHHHHHHHHHHHHHHHHHHHHHHHHHHHHHHHHHHHHHHHHHHHHHHHHHHHHHHHHHHHHHHHHHHHHHHHHHHTT-----S---------TT-----S-----------PPP------------------PPPPP---------PPPPPPP---------------------PPP-----GGGGGG-------

Radius of gyration: 45.46 Å; chains: 1; bounding box: 142×79×72 Å

Foldseek 3Di:
DPDQVVVVVVLVPDPDVVSNVVSVVVVVVVVVVVVVVVVVVVVVVVVVVVVVVVVVVVVVVVVVVVVVVVVVVVVVVVVVVVVVVVVVVVVVVVCVVCVVVVNHPPPVDCPPPCPPPPDPDDPPDDPPDPPPDDCDDDPPPPDDDDDPDPDPPDPPDDDDDDDPPPVPPPPDDDDDDDDPDDDDDDPPPPPDDPPDPPPDPPPPPPPPVVVPPDPDDDDD

Sequence (220 aa):
MARMHALEGQQLLEDDPLVVYLIAYLLTLDAQYDFLAQHHRQMITRAEDAEKRNHKLHVDLTSAQARVAALESREVIAVEALKQAKDEHVQKLMEAYLILEGRPVSTRGEKKAWELPEGAIVLEGIPVFPHAMDKQEHPESSQDPPPELFEPLTMKKIPAPSREVKEEAASTPPAPPPSKELQEPVPLEEEFDPILPSQSPPEEVINIISLLTHPGDVSD